Protein AF-A0A971VSP0-F1 (afdb_monomer)

Radius of gyration: 49.65 Å; Cα contacts (8 Å, |Δi|>4): 80; chains: 1; bounding box: 76×72×132 Å

Mean predicted aligned error: 20.17 Å

Foldseek 3Di:
DVVVVVVLLVVLLQVLLVLLLVLLVVVVVLVLVVLLCPPDPVVVVVSVVVSVVVNVVSLQVSCCVRPVNDDDPSSVVSSVNSNVVNCVVCVVVCVVCVVVSSVVSNVVSVVVCCVVCVVVVVVVVVVVVVVVVVVVVVVVVVVVVVVVVVVVVVVVVVVVVVVVVVVVVVVVVVCVVVDDPDPQDPVNVVVVVVVCVVCVVVVNHDPDPDPDDPDPDDPPPDDPPPPPVVVVVVVVPD

Secondary structure (DSSP, 8-state):
-HHHHHHHHHHHHHHHHHHHHHHHHHHHHHHHHHHH--S-HHHHHHHHHHHHHHHHHHHHHHHHHHHTT---HHHHHHHHHHHHHHHHHHHHHHHHHHHHHHHHHHHHHHHHHHHHHHHHHHHHHHHHHHHHHHHHHHHHHHHHHHHHHHHHHHHHHHHHHHHHHHHHHHHHHHHHHS-SPPPPPHHHHHHHHHHHHHHHHTT-----PPPP-----------S-SSSSTTTSGGG--

Solvent-accessible surface area (backbone atoms only — not comparable to full-atom values): 13494 Å² total; per-residue (Å²): 116,70,68,62,55,51,54,51,53,52,52,52,29,54,51,24,20,53,50,15,27,50,51,36,56,51,47,49,55,50,55,53,48,54,68,62,53,76,86,44,76,65,57,53,51,55,50,51,52,53,49,53,52,48,51,51,51,51,55,50,52,49,31,48,74,74,46,80,60,54,89,50,69,61,42,57,51,18,22,52,48,16,25,48,55,38,48,61,65,41,50,62,52,47,64,75,44,36,63,58,52,52,53,51,45,48,52,50,52,53,49,53,51,47,62,64,45,48,60,52,55,52,49,51,54,51,52,49,56,51,49,52,53,51,50,52,52,50,51,54,53,50,54,53,51,51,52,54,48,53,54,51,52,53,52,51,52,55,53,49,50,53,51,52,51,52,53,50,51,52,52,52,51,50,50,62,73,68,45,80,78,77,79,77,49,74,66,59,49,52,52,50,51,50,53,53,50,53,36,50,74,69,70,52,76,75,82,80,69,76,78,77,81,73,84,74,73,87,77,75,85,76,77,94,74,73,81,70,64,66,69,65,62,60,76,77,73,123

pLDDT: mean 72.41, std 14.74, range [32.81, 92.75]

Sequence (238 aa):
MYGIELAHQTRLFFMAVGIGFFAGAVFDIFRILRLAVNFGKIAVAIQDVIYLLFVFALSFAFLLSKNMGEIRMFAVLGELLGFIIYYLTFGSFVYSIGDRIIEFLRRLFIKVFRIISYPFIKLFGLIRKLCEKIGAALRKTAIKTKNKLILRLQRIKALLYNVFGFYFSRRKAAAAAEGPPKPLSLEERRARIAQEMEMFMRGELPQMSPPAKQNSGPRKKGSKKGSKDYEKKRHKKA

Structure (mmCIF, N/CA/C/O backbone):
data_AF-A0A971VSP0-F1
#
_entry.id   AF-A0A971VSP0-F1
#
loop_
_atom_site.group_PDB
_atom_site.id
_atom_site.type_symbol
_atom_site.label_atom_id
_atom_site.label_alt_id
_atom_site.label_comp_id
_atom_site.label_asym_id
_atom_site.label_entity_id
_atom_site.label_seq_id
_atom_site.pdbx_PDB_ins_code
_atom_site.Cartn_x
_atom_site.Cartn_y
_atom_site.Cartn_z
_atom_site.occupancy
_atom_site.B_iso_or_equiv
_atom_site.auth_seq_id
_atom_site.auth_comp_id
_atom_site.auth_asym_id
_atom_site.auth_atom_id
_atom_site.pdbx_PDB_model_num
ATOM 1 N N . MET A 1 1 ? 22.988 -10.563 -48.350 1.00 60.53 1 MET A N 1
ATOM 2 C CA . MET A 1 1 ? 22.080 -11.235 -47.391 1.00 60.53 1 MET A CA 1
ATOM 3 C C . MET A 1 1 ? 22.380 -10.897 -45.926 1.00 60.53 1 MET A C 1
ATOM 5 O O . MET A 1 1 ? 21.435 -10.573 -45.224 1.00 60.53 1 MET A O 1
ATOM 9 N N . TYR A 1 2 ? 23.643 -10.848 -45.473 1.00 68.69 2 TYR A N 1
ATOM 10 C CA . TYR A 1 2 ? 24.005 -10.511 -44.075 1.00 68.69 2 TYR A CA 1
ATOM 11 C C . TYR A 1 2 ? 23.469 -9.168 -43.533 1.00 68.69 2 TYR A C 1
ATOM 13 O O . TYR A 1 2 ? 23.131 -9.072 -42.358 1.00 68.69 2 TYR A O 1
ATOM 21 N N . GLY A 1 3 ? 23.338 -8.135 -44.374 1.00 71.88 3 GLY A N 1
ATOM 22 C CA . GLY A 1 3 ? 22.824 -6.829 -43.931 1.00 71.88 3 GLY A CA 1
ATOM 23 C C . GLY A 1 3 ? 21.348 -6.836 -43.509 1.00 71.88 3 GLY A C 1
ATOM 24 O O . GLY A 1 3 ? 20.966 -6.079 -42.622 1.00 71.88 3 GLY A O 1
ATOM 25 N N . ILE A 1 4 ? 20.525 -7.711 -44.100 1.00 76.44 4 ILE A N 1
ATOM 26 C CA . ILE A 1 4 ? 19.085 -7.798 -43.798 1.00 76.44 4 ILE A CA 1
ATOM 27 C C . ILE A 1 4 ? 18.869 -8.497 -42.446 1.00 76.44 4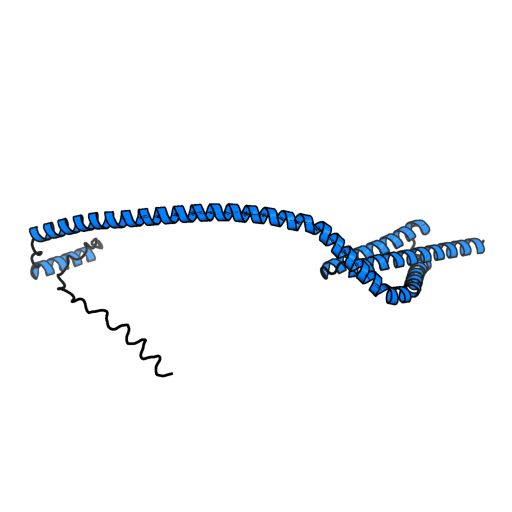 ILE A C 1
ATOM 29 O O . ILE A 1 4 ? 18.067 -8.039 -41.635 1.00 76.44 4 ILE A O 1
ATOM 33 N N . GLU A 1 5 ? 19.642 -9.551 -42.175 1.00 81.00 5 GLU A N 1
ATOM 34 C CA . GLU A 1 5 ? 19.680 -10.260 -40.887 1.00 81.00 5 GLU A CA 1
ATOM 35 C C . GLU A 1 5 ? 20.103 -9.332 -39.737 1.00 81.00 5 GLU A C 1
ATOM 37 O O . GLU A 1 5 ? 19.419 -9.244 -38.715 1.00 81.00 5 GLU A O 1
ATOM 42 N N . LEU A 1 6 ? 21.186 -8.569 -39.927 1.00 81.94 6 LEU A N 1
ATOM 43 C CA . LEU A 1 6 ? 21.697 -7.652 -38.906 1.00 81.94 6 LEU A CA 1
ATOM 44 C C . LEU A 1 6 ? 20.718 -6.499 -38.623 1.00 81.94 6 LEU A C 1
ATOM 46 O O . LEU A 1 6 ? 20.468 -6.152 -37.466 1.00 81.94 6 LEU A O 1
ATOM 50 N N . ALA A 1 7 ? 20.111 -5.926 -39.667 1.00 86.25 7 ALA A N 1
ATOM 51 C CA . ALA A 1 7 ? 19.077 -4.899 -39.525 1.00 86.25 7 ALA A CA 1
ATOM 52 C C . ALA A 1 7 ? 17.833 -5.425 -38.782 1.00 86.25 7 ALA A C 1
ATOM 54 O O . ALA A 1 7 ? 17.209 -4.708 -37.998 1.00 86.25 7 ALA A O 1
ATOM 55 N N . HIS A 1 8 ? 17.479 -6.696 -38.986 1.00 84.88 8 HIS A N 1
ATOM 56 C CA . HIS A 1 8 ? 16.374 -7.321 -38.270 1.00 84.88 8 HIS A CA 1
ATOM 57 C C . HIS A 1 8 ? 16.690 -7.521 -36.779 1.00 84.88 8 HIS A C 1
ATOM 59 O O . HIS A 1 8 ? 15.889 -7.142 -35.923 1.00 84.88 8 HIS A O 1
ATOM 65 N N . GLN A 1 9 ? 17.874 -8.050 -36.454 1.00 83.56 9 GLN A N 1
ATOM 66 C CA . GLN A 1 9 ? 18.308 -8.277 -35.069 1.00 83.56 9 GLN A CA 1
ATOM 67 C C . GLN A 1 9 ? 18.420 -6.968 -34.271 1.00 83.56 9 GLN A C 1
ATOM 69 O O . GLN A 1 9 ? 17.934 -6.881 -33.143 1.00 83.56 9 GLN A O 1
ATOM 74 N N . THR A 1 10 ? 18.985 -5.921 -34.875 1.00 87.06 10 THR A N 1
ATOM 75 C CA . THR A 1 10 ? 19.089 -4.588 -34.256 1.00 87.06 10 THR A CA 1
ATOM 76 C C . THR A 1 10 ? 17.722 -3.955 -34.001 1.00 87.06 10 THR A C 1
ATOM 78 O O . THR A 1 10 ? 17.483 -3.418 -32.920 1.00 87.06 10 THR A O 1
ATOM 81 N N . ARG A 1 11 ? 16.773 -4.073 -34.937 1.00 87.69 11 ARG A N 1
ATOM 82 C CA . ARG A 1 11 ? 15.397 -3.592 -34.730 1.00 87.69 11 ARG A CA 1
ATOM 83 C C . ARG A 1 11 ? 14.706 -4.297 -33.560 1.00 87.69 11 ARG A C 1
ATOM 85 O O . ARG A 1 11 ? 14.019 -3.642 -32.777 1.00 87.69 11 ARG A O 1
ATOM 92 N N . LEU A 1 12 ? 14.887 -5.612 -33.431 1.00 86.50 12 LEU A N 1
ATOM 93 C CA . LEU A 1 12 ? 14.358 -6.377 -32.298 1.00 86.50 12 LEU A CA 1
ATOM 94 C C . LEU A 1 12 ? 14.986 -5.933 -30.974 1.00 86.50 12 LEU A C 1
ATOM 96 O O . LEU A 1 12 ? 14.271 -5.793 -29.984 1.00 86.50 12 LEU A O 1
ATOM 100 N N . PHE A 1 13 ? 16.290 -5.651 -30.970 1.00 87.69 13 PHE A N 1
ATOM 101 C CA . PHE A 1 13 ? 16.991 -5.120 -29.804 1.00 87.69 13 PHE A CA 1
ATOM 102 C C . PHE A 1 13 ? 16.420 -3.768 -29.350 1.00 87.69 13 PHE A C 1
ATOM 104 O O . PHE A 1 13 ? 16.072 -3.618 -28.183 1.00 87.69 13 PHE A O 1
ATOM 111 N N . PHE A 1 14 ? 16.222 -2.808 -30.259 1.00 89.31 14 PHE A N 1
ATOM 112 C CA . PHE A 1 14 ? 15.624 -1.512 -29.902 1.00 89.31 14 PHE A CA 1
ATOM 113 C C . PHE A 1 14 ? 14.185 -1.632 -29.387 1.00 89.31 14 PHE A C 1
ATOM 115 O O . PHE A 1 14 ? 13.800 -0.907 -28.471 1.00 89.31 14 PHE A O 1
ATOM 122 N N . MET A 1 15 ? 13.390 -2.559 -29.931 1.00 89.25 15 MET A N 1
ATOM 123 C CA . MET A 1 15 ? 12.059 -2.840 -29.382 1.00 89.25 15 MET A CA 1
ATOM 124 C C . MET A 1 15 ? 12.138 -3.412 -27.963 1.00 89.25 15 MET A C 1
ATOM 126 O O . MET A 1 15 ? 11.364 -2.991 -27.107 1.00 89.25 15 MET A O 1
ATOM 130 N N . ALA A 1 16 ? 13.090 -4.312 -27.696 1.00 89.12 16 ALA A N 1
ATOM 131 C CA . ALA A 1 16 ? 13.321 -4.848 -26.356 1.00 89.12 16 ALA A CA 1
ATOM 132 C C . ALA A 1 16 ? 13.722 -3.741 -25.364 1.00 89.12 16 ALA A C 1
ATOM 134 O O . ALA A 1 16 ? 13.181 -3.673 -24.263 1.00 89.12 16 ALA A O 1
ATOM 135 N N . VAL A 1 17 ? 14.591 -2.815 -25.787 1.00 90.62 17 VAL A N 1
ATOM 136 C CA . VAL A 1 17 ? 14.956 -1.617 -25.009 1.00 90.62 17 VAL A CA 1
ATOM 137 C C . VAL A 1 17 ? 13.732 -0.749 -24.714 1.00 90.62 17 VAL A C 1
ATOM 139 O O . VAL A 1 17 ? 13.545 -0.323 -23.576 1.00 90.62 17 VAL A O 1
ATOM 142 N N . GLY A 1 18 ? 12.858 -0.521 -25.698 1.00 91.06 18 GLY A N 1
ATOM 143 C CA . GLY A 1 18 ? 11.618 0.237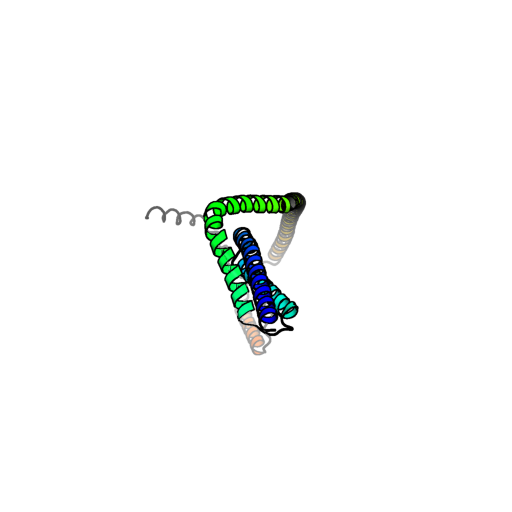 -25.495 1.00 91.06 18 GLY A CA 1
ATOM 144 C C . GLY A 1 18 ? 10.661 -0.423 -24.496 1.00 91.06 18 GLY A C 1
ATOM 145 O O . GLY A 1 18 ? 10.048 0.262 -23.679 1.00 91.06 18 GLY A O 1
ATOM 146 N N . ILE A 1 19 ? 10.570 -1.752 -24.512 1.00 90.94 19 ILE A N 1
ATOM 147 C CA . ILE A 1 19 ? 9.753 -2.516 -23.561 1.00 90.94 19 ILE A CA 1
ATOM 148 C C . ILE A 1 19 ? 10.348 -2.460 -22.154 1.00 90.94 19 ILE A C 1
ATOM 150 O O . ILE A 1 19 ? 9.613 -2.202 -21.204 1.00 90.94 19 ILE A O 1
ATOM 154 N N . GLY A 1 20 ? 11.668 -2.602 -22.018 1.00 89.50 20 GLY A N 1
ATOM 155 C CA . GLY A 1 20 ? 12.363 -2.423 -20.741 1.00 89.50 20 GLY A CA 1
ATOM 156 C C . GLY A 1 20 ? 12.200 -1.016 -20.164 1.00 89.50 20 GLY A C 1
ATOM 157 O O . GLY A 1 20 ? 11.973 -0.845 -18.967 1.00 89.50 20 GLY A O 1
ATOM 158 N N . PHE A 1 21 ? 12.225 0.003 -21.026 1.00 89.38 21 PHE A N 1
ATOM 159 C CA . PHE A 1 21 ? 11.938 1.382 -20.638 1.00 89.38 21 PHE A CA 1
ATOM 160 C C . PHE A 1 21 ? 10.490 1.547 -20.148 1.00 89.38 21 PHE A C 1
ATOM 162 O O . PHE A 1 21 ? 10.251 2.170 -19.113 1.00 89.38 21 PHE A O 1
ATOM 169 N N . PHE A 1 22 ? 9.518 0.951 -20.846 1.00 89.75 22 PHE A N 1
ATOM 170 C CA . PHE A 1 22 ? 8.115 0.957 -20.424 1.00 89.75 22 PHE A CA 1
ATOM 171 C C . PHE A 1 22 ? 7.903 0.217 -19.095 1.00 89.75 22 PHE A C 1
ATOM 173 O O . PHE A 1 22 ? 7.185 0.711 -18.226 1.00 89.75 22 PHE A O 1
ATOM 180 N N . ALA A 1 23 ? 8.571 -0.922 -18.892 1.00 89.44 23 ALA A N 1
ATOM 181 C CA . ALA A 1 23 ? 8.572 -1.635 -17.617 1.00 89.44 23 ALA A CA 1
ATOM 182 C C . ALA A 1 23 ? 9.116 -0.753 -16.477 1.00 89.44 23 ALA A C 1
ATOM 184 O O . ALA A 1 23 ? 8.523 -0.707 -15.399 1.00 89.44 23 ALA A O 1
ATOM 185 N N . GLY A 1 24 ? 10.181 0.016 -16.739 1.00 87.50 24 GLY A N 1
ATOM 186 C CA . GLY A 1 24 ? 10.713 1.027 -15.819 1.00 87.50 24 GLY A CA 1
ATOM 187 C C . GLY A 1 24 ? 9.708 2.136 -15.481 1.00 87.50 24 GLY A C 1
ATOM 188 O O . GLY A 1 24 ? 9.532 2.474 -14.312 1.00 87.50 24 GLY A O 1
ATOM 189 N N . ALA A 1 25 ? 8.969 2.645 -16.469 1.00 84.56 25 ALA A N 1
ATOM 190 C CA . ALA A 1 25 ? 7.912 3.634 -16.233 1.00 84.56 25 ALA A CA 1
ATOM 191 C C . ALA A 1 25 ? 6.788 3.088 -15.340 1.00 84.56 25 ALA A C 1
ATOM 193 O O . ALA A 1 25 ? 6.315 3.759 -14.419 1.00 84.56 25 ALA A O 1
ATOM 194 N N . VAL A 1 26 ? 6.384 1.839 -15.571 1.00 85.81 26 VAL A N 1
ATOM 195 C CA . VAL A 1 26 ? 5.391 1.158 -14.735 1.00 85.81 26 VAL A CA 1
ATOM 196 C C . VAL A 1 26 ? 5.932 0.922 -13.320 1.00 85.81 26 VAL A C 1
ATOM 198 O O . VAL A 1 26 ? 5.193 1.103 -12.349 1.00 85.81 26 VAL A O 1
ATOM 201 N N . PHE A 1 27 ? 7.221 0.603 -13.170 1.00 84.38 27 PHE A N 1
ATOM 202 C CA . PHE A 1 27 ? 7.870 0.471 -11.864 1.00 84.38 27 PHE A CA 1
ATOM 203 C C . PHE A 1 27 ? 7.738 1.737 -11.011 1.00 84.38 27 PHE A C 1
ATOM 205 O O . PHE A 1 27 ? 7.441 1.628 -9.821 1.00 84.38 27 PHE A O 1
ATOM 212 N N . ASP A 1 28 ? 7.871 2.931 -11.593 1.00 80.31 28 ASP A N 1
ATOM 213 C CA . ASP A 1 28 ? 7.670 4.181 -10.850 1.00 80.31 28 ASP A CA 1
ATOM 214 C C . ASP A 1 28 ? 6.219 4.361 -10.380 1.00 80.31 28 ASP A C 1
ATOM 216 O O . ASP A 1 28 ? 5.996 4.798 -9.249 1.00 80.31 28 ASP A O 1
ATOM 220 N N . ILE A 1 29 ? 5.218 3.951 -11.169 1.00 78.00 29 ILE A N 1
ATOM 221 C CA . ILE A 1 29 ? 3.808 3.947 -10.731 1.00 78.00 29 ILE A CA 1
ATOM 222 C C . ILE A 1 29 ? 3.640 3.029 -9.517 1.00 78.00 29 ILE A C 1
ATOM 224 O O . ILE A 1 29 ? 3.019 3.408 -8.521 1.00 78.00 29 ILE A O 1
ATOM 228 N N . PHE A 1 30 ? 4.235 1.838 -9.554 1.00 76.75 30 PHE A N 1
ATOM 229 C CA . PHE A 1 30 ? 4.235 0.938 -8.407 1.00 76.75 30 PHE A CA 1
ATOM 230 C C . PHE A 1 30 ? 4.998 1.542 -7.218 1.00 76.75 30 PHE A C 1
ATOM 232 O O . PHE A 1 30 ? 4.505 1.505 -6.093 1.00 76.75 30 PHE A O 1
ATOM 239 N N . ARG A 1 31 ? 6.151 2.179 -7.417 1.00 74.44 31 ARG A N 1
ATOM 240 C CA . ARG A 1 31 ? 6.890 2.873 -6.349 1.00 74.44 31 ARG A CA 1
ATOM 241 C C . ARG A 1 31 ? 6.031 3.938 -5.657 1.00 74.44 31 ARG A C 1
ATOM 243 O O . ARG A 1 31 ? 6.008 4.020 -4.430 1.00 74.44 31 ARG A O 1
ATOM 250 N N . ILE A 1 32 ? 5.283 4.699 -6.446 1.00 67.00 32 ILE A N 1
ATOM 251 C CA . ILE A 1 32 ? 4.315 5.713 -6.019 1.00 67.00 32 ILE A CA 1
ATOM 252 C C . ILE A 1 32 ? 3.166 5.069 -5.217 1.00 67.00 32 ILE A C 1
ATOM 254 O O . ILE A 1 32 ? 2.836 5.534 -4.123 1.00 67.00 32 ILE A O 1
ATOM 258 N N . LEU A 1 33 ? 2.607 3.953 -5.697 1.00 69.44 33 LEU A N 1
ATOM 259 C CA . LEU A 1 33 ? 1.582 3.183 -4.980 1.00 69.44 33 LEU A CA 1
ATOM 260 C C . LEU A 1 33 ? 2.096 2.612 -3.651 1.00 69.44 33 LEU A C 1
ATOM 262 O O . LEU A 1 33 ? 1.392 2.703 -2.646 1.00 69.44 33 LEU A O 1
ATOM 266 N N . ARG A 1 34 ? 3.337 2.107 -3.610 1.00 70.81 34 ARG A N 1
ATOM 267 C CA . ARG A 1 34 ? 3.963 1.551 -2.396 1.00 70.81 34 ARG A CA 1
ATOM 268 C C . ARG A 1 34 ? 4.009 2.585 -1.279 1.00 70.81 34 ARG A C 1
ATOM 270 O O . ARG A 1 34 ? 3.799 2.246 -0.120 1.00 70.81 34 ARG A O 1
ATOM 277 N N . LEU A 1 35 ? 4.270 3.841 -1.628 1.00 64.00 35 LEU A N 1
ATOM 278 C CA . LEU A 1 35 ? 4.352 4.913 -0.647 1.00 64.00 35 LEU A CA 1
ATOM 279 C C . LEU A 1 35 ? 2.983 5.466 -0.227 1.00 64.00 35 LEU A C 1
ATOM 281 O O . LEU A 1 35 ? 2.813 5.930 0.900 1.00 64.00 35 LEU A O 1
ATOM 285 N N . ALA A 1 36 ? 1.991 5.409 -1.116 1.00 64.81 36 ALA A N 1
ATOM 286 C CA . ALA A 1 36 ? 0.614 5.744 -0.774 1.00 64.81 36 ALA A CA 1
ATOM 287 C C . ALA A 1 36 ? -0.037 4.709 0.155 1.00 64.81 36 ALA A C 1
ATOM 289 O O . ALA A 1 36 ? -0.792 5.068 1.062 1.00 64.81 36 ALA A O 1
ATOM 290 N N . VAL A 1 37 ? 0.244 3.424 -0.065 1.00 61.44 37 VAL A N 1
ATOM 291 C CA . VAL A 1 37 ? -0.376 2.305 0.651 1.00 61.44 37 VAL A CA 1
ATOM 292 C C . VAL A 1 37 ? 0.485 1.921 1.859 1.00 61.44 37 VAL A C 1
ATOM 294 O O . VAL A 1 37 ? 1.044 0.836 1.950 1.00 61.44 37 VAL A O 1
ATOM 297 N N . ASN A 1 38 ? 0.561 2.806 2.853 1.00 58.53 38 ASN A N 1
ATOM 298 C CA . ASN A 1 38 ? 1.293 2.555 4.104 1.00 58.53 38 ASN A CA 1
ATOM 299 C C . ASN A 1 38 ? 0.560 1.599 5.083 1.00 58.53 38 ASN A C 1
ATOM 301 O O . ASN A 1 38 ? 0.800 1.637 6.288 1.00 58.53 38 ASN A O 1
ATOM 305 N N . PHE A 1 39 ? -0.347 0.740 4.601 1.00 57.28 39 PHE A N 1
ATOM 306 C CA . PHE A 1 39 ? -1.240 -0.070 5.448 1.00 57.28 39 PHE A CA 1
ATOM 307 C C . PHE A 1 39 ? -0.689 -1.447 5.873 1.00 57.28 39 PHE A C 1
ATOM 309 O O . PHE A 1 39 ? -1.413 -2.240 6.467 1.00 57.28 39 PHE A O 1
ATOM 316 N N . GLY A 1 40 ? 0.603 -1.723 5.671 1.00 67.06 40 GLY A N 1
ATOM 317 C CA . GLY A 1 40 ? 1.290 -2.854 6.307 1.00 67.06 40 GLY A CA 1
ATOM 318 C C . GLY A 1 40 ? 2.113 -3.718 5.355 1.00 67.06 40 GLY A C 1
ATOM 319 O O . GLY A 1 40 ? 1.999 -3.631 4.134 1.00 67.06 40 GLY A O 1
ATOM 320 N N . LYS A 1 41 ? 2.946 -4.590 5.937 1.00 74.62 41 LYS A N 1
ATOM 321 C CA . LYS A 1 41 ? 3.917 -5.444 5.222 1.00 74.62 41 LYS A CA 1
ATOM 322 C C . LYS A 1 41 ? 3.276 -6.329 4.137 1.00 74.62 41 LYS A C 1
ATOM 324 O O . LYS A 1 41 ? 3.908 -6.612 3.128 1.00 74.62 41 LYS A O 1
ATOM 329 N N . ILE A 1 42 ? 2.012 -6.719 4.323 1.00 79.06 42 ILE A N 1
ATOM 330 C CA . ILE A 1 42 ? 1.259 -7.577 3.394 1.00 79.06 42 ILE A CA 1
ATOM 331 C C . ILE A 1 42 ? 0.937 -6.843 2.085 1.00 79.06 42 ILE A C 1
ATOM 333 O O . ILE A 1 42 ? 1.064 -7.425 1.013 1.00 79.06 42 ILE A O 1
ATOM 337 N N . ALA A 1 43 ? 0.568 -5.561 2.151 1.00 79.38 43 ALA A N 1
ATOM 338 C CA . ALA A 1 43 ? 0.255 -4.781 0.953 1.00 79.38 43 ALA A CA 1
ATOM 339 C C . ALA A 1 43 ? 1.490 -4.617 0.054 1.00 79.38 43 ALA A C 1
ATOM 341 O O . ALA A 1 43 ? 1.394 -4.750 -1.163 1.00 79.38 43 ALA A O 1
ATOM 342 N N . VAL A 1 44 ? 2.662 -4.415 0.667 1.00 81.44 44 VAL A N 1
ATOM 343 C CA . VAL A 1 44 ? 3.944 -4.350 -0.047 1.00 81.44 44 VAL A CA 1
ATOM 344 C C . VAL A 1 44 ? 4.249 -5.675 -0.746 1.00 81.44 44 VAL A C 1
ATOM 346 O O . VAL A 1 44 ? 4.652 -5.656 -1.904 1.00 81.44 44 VAL A O 1
ATOM 349 N N . ALA A 1 45 ? 4.010 -6.808 -0.078 1.00 82.94 45 ALA A N 1
ATOM 350 C CA . ALA A 1 45 ? 4.227 -8.133 -0.656 1.00 82.94 45 ALA A CA 1
ATOM 351 C C . ALA A 1 45 ? 3.294 -8.416 -1.845 1.00 82.94 45 ALA A C 1
ATOM 353 O O . ALA A 1 45 ? 3.756 -8.862 -2.890 1.00 82.94 45 ALA A O 1
ATOM 354 N N . ILE A 1 46 ? 1.997 -8.103 -1.726 1.00 85.69 46 ILE A N 1
ATOM 355 C CA . ILE A 1 46 ? 1.032 -8.256 -2.831 1.00 85.69 46 ILE A CA 1
ATOM 356 C C . ILE A 1 46 ? 1.466 -7.421 -4.035 1.00 85.69 46 ILE A C 1
ATOM 358 O O . ILE A 1 46 ? 1.432 -7.887 -5.171 1.00 85.69 46 ILE A O 1
ATOM 362 N N . GLN A 1 47 ? 1.894 -6.188 -3.787 1.00 84.56 47 GLN A N 1
ATOM 363 C CA . GLN A 1 47 ? 2.331 -5.302 -4.848 1.00 84.56 47 GLN A CA 1
ATOM 364 C C . GLN A 1 47 ? 3.593 -5.815 -5.559 1.00 84.56 47 GLN A C 1
ATOM 366 O O . GLN A 1 47 ? 3.687 -5.699 -6.778 1.00 84.56 47 GLN A O 1
ATOM 371 N N . ASP A 1 48 ? 4.539 -6.388 -4.813 1.00 86.88 48 ASP A N 1
ATOM 372 C CA . ASP A 1 48 ? 5.752 -6.992 -5.371 1.00 86.88 48 ASP A CA 1
ATOM 373 C C . ASP A 1 48 ? 5.407 -8.167 -6.295 1.00 86.88 48 ASP A C 1
ATOM 375 O O . ASP A 1 48 ? 5.886 -8.233 -7.422 1.00 86.88 48 ASP A O 1
ATOM 379 N N . VAL A 1 49 ? 4.472 -9.026 -5.871 1.00 89.50 49 VAL A N 1
ATOM 380 C CA . VAL A 1 49 ? 3.966 -10.138 -6.691 1.00 89.50 49 VAL A CA 1
ATOM 381 C C . VAL A 1 49 ? 3.283 -9.632 -7.962 1.00 89.50 49 VAL A C 1
ATOM 383 O O . VAL A 1 49 ? 3.551 -10.150 -9.042 1.00 89.50 49 VAL A O 1
ATOM 386 N N . ILE A 1 50 ? 2.431 -8.606 -7.869 1.00 89.25 50 ILE A N 1
ATOM 387 C CA . ILE A 1 50 ? 1.758 -8.028 -9.043 1.00 89.25 50 ILE A CA 1
ATOM 388 C C . ILE A 1 50 ? 2.779 -7.442 -10.022 1.00 89.25 50 ILE A C 1
ATOM 390 O O . ILE A 1 50 ? 2.657 -7.656 -11.226 1.00 89.25 50 ILE A O 1
ATOM 394 N N . TYR A 1 51 ? 3.783 -6.720 -9.521 1.00 87.69 51 TYR A N 1
ATOM 395 C CA . TYR A 1 51 ? 4.823 -6.142 -10.366 1.00 87.69 51 TYR A CA 1
ATOM 396 C C . TYR A 1 51 ? 5.668 -7.227 -11.044 1.00 87.69 51 TYR A C 1
ATOM 398 O O . TYR A 1 51 ? 5.884 -7.160 -12.252 1.00 87.69 51 TYR A O 1
ATOM 406 N N . LEU A 1 52 ? 6.082 -8.259 -10.304 1.00 90.31 52 LEU A N 1
ATOM 407 C CA . LEU A 1 52 ? 6.811 -9.398 -10.866 1.00 90.31 52 LEU A CA 1
ATOM 408 C C . LEU A 1 52 ? 5.997 -10.107 -11.951 1.00 90.31 52 LEU A C 1
ATOM 410 O O . LEU A 1 52 ? 6.530 -10.390 -13.020 1.00 90.31 52 LEU A O 1
ATOM 414 N N . LEU A 1 53 ? 4.702 -10.341 -11.714 1.00 92.50 53 LEU A N 1
ATOM 415 C CA . LEU A 1 53 ? 3.806 -10.924 -12.714 1.00 92.50 53 LEU A CA 1
ATOM 416 C C . LEU A 1 53 ? 3.650 -10.026 -13.941 1.00 92.50 53 LEU A C 1
ATOM 418 O O . LEU A 1 53 ? 3.606 -10.534 -15.056 1.00 92.50 53 LEU A O 1
ATOM 422 N N . PHE A 1 54 ? 3.579 -8.709 -13.752 1.00 90.31 54 PHE A N 1
ATOM 423 C CA . PHE A 1 54 ? 3.472 -7.757 -14.851 1.00 90.31 54 PHE A CA 1
ATOM 424 C C . PHE A 1 54 ? 4.725 -7.759 -15.729 1.00 90.31 54 PHE A C 1
ATOM 426 O O . PHE A 1 54 ? 4.605 -7.903 -16.943 1.00 90.31 54 PHE A O 1
ATOM 433 N N . VAL A 1 55 ? 5.913 -7.640 -15.124 1.00 89.12 55 VAL A N 1
ATOM 434 C CA . VAL A 1 55 ? 7.186 -7.693 -15.858 1.00 89.12 55 VAL A CA 1
ATOM 435 C C . VAL A 1 55 ? 7.309 -9.035 -16.565 1.00 89.12 55 VAL A C 1
ATOM 437 O O . VAL A 1 55 ? 7.519 -9.061 -17.769 1.00 89.12 55 VAL A O 1
ATOM 440 N N . PHE A 1 56 ? 7.053 -10.141 -15.864 1.00 90.06 56 PHE A N 1
ATOM 441 C CA . PHE A 1 56 ? 7.094 -11.472 -16.460 1.00 90.06 56 PHE A CA 1
ATOM 442 C C . PHE A 1 56 ? 6.134 -11.616 -17.647 1.00 90.06 56 PHE A C 1
ATOM 444 O O . PHE A 1 56 ? 6.532 -12.108 -18.698 1.00 90.06 56 PHE A O 1
ATOM 451 N N . ALA A 1 57 ? 4.886 -11.157 -17.517 1.00 90.12 57 ALA A N 1
ATOM 452 C CA . ALA A 1 57 ? 3.909 -11.192 -18.601 1.00 90.12 57 ALA A CA 1
ATOM 453 C C . ALA A 1 57 ? 4.337 -10.323 -19.791 1.00 90.12 57 ALA A C 1
ATOM 455 O O . ALA A 1 57 ? 4.141 -10.722 -20.938 1.00 90.12 57 ALA A O 1
ATOM 456 N N . LEU A 1 58 ? 4.939 -9.159 -19.532 1.00 88.94 58 LEU A N 1
ATOM 457 C CA . LEU A 1 58 ? 5.430 -8.249 -20.561 1.00 88.94 58 LEU A CA 1
ATOM 458 C C . LEU A 1 58 ? 6.610 -8.859 -21.332 1.00 88.94 58 LEU A C 1
ATOM 460 O O . LEU A 1 58 ? 6.564 -8.911 -22.564 1.00 88.94 58 LEU A O 1
ATOM 464 N N . SER A 1 59 ? 7.617 -9.385 -20.628 1.00 86.75 59 SER A N 1
ATOM 465 C CA . SER A 1 59 ? 8.750 -10.079 -21.248 1.00 86.75 59 SER A CA 1
ATOM 466 C C . SER A 1 59 ? 8.263 -11.316 -22.013 1.00 86.75 59 SER A C 1
ATOM 468 O O . SER A 1 59 ? 8.633 -11.528 -23.166 1.00 86.75 59 SER A O 1
ATOM 470 N N . PHE A 1 60 ? 7.357 -12.105 -21.427 1.00 87.12 60 PHE A N 1
ATOM 471 C CA . PHE A 1 60 ? 6.801 -13.305 -22.056 1.00 87.12 60 PHE A CA 1
ATOM 472 C C . PHE A 1 60 ? 5.999 -12.991 -23.328 1.00 87.12 60 PHE A C 1
ATOM 474 O O . PHE A 1 60 ? 6.191 -13.642 -24.357 1.00 87.12 60 PHE A O 1
ATOM 481 N N . ALA A 1 61 ? 5.154 -11.956 -23.303 1.00 86.00 61 ALA A N 1
ATOM 482 C CA . ALA A 1 61 ? 4.403 -11.503 -24.473 1.00 86.00 61 ALA A CA 1
ATOM 483 C C . ALA A 1 61 ? 5.333 -11.027 -25.600 1.00 86.00 61 ALA A C 1
ATOM 485 O O . ALA A 1 61 ? 5.089 -11.311 -26.776 1.00 86.00 61 ALA A O 1
ATOM 486 N N . PHE A 1 62 ? 6.427 -10.345 -25.254 1.00 83.94 62 PHE A N 1
ATOM 487 C CA . PHE A 1 62 ? 7.435 -9.931 -26.224 1.00 83.94 62 PHE A CA 1
ATOM 488 C C . PHE A 1 62 ? 8.153 -11.125 -26.867 1.00 83.94 62 PHE A C 1
ATOM 490 O O . PHE A 1 62 ? 8.284 -11.180 -28.094 1.00 83.94 62 PHE A O 1
ATOM 497 N N . LEU A 1 63 ? 8.562 -12.107 -26.058 1.00 84.00 63 LEU A N 1
ATOM 498 C CA . LEU A 1 63 ? 9.214 -13.333 -26.527 1.00 84.00 63 LEU A CA 1
ATOM 499 C C . LEU A 1 63 ? 8.305 -14.141 -27.467 1.00 84.00 63 LEU A C 1
ATOM 501 O O . LEU A 1 63 ? 8.756 -14.581 -28.529 1.00 84.00 63 LEU A O 1
ATOM 505 N N . LEU A 1 64 ? 7.023 -14.282 -27.120 1.00 82.88 64 LEU A N 1
ATOM 506 C CA . LEU A 1 64 ? 6.019 -14.941 -27.961 1.00 82.88 64 LEU A CA 1
ATOM 507 C C . LEU A 1 64 ? 5.800 -14.203 -29.286 1.00 82.88 64 LEU A C 1
ATOM 509 O O . LEU A 1 64 ? 5.782 -14.827 -30.342 1.00 82.88 64 LEU A O 1
ATOM 513 N N . SER A 1 65 ? 5.659 -12.875 -29.246 1.00 79.38 65 SER A N 1
ATOM 514 C CA . SER A 1 65 ? 5.335 -12.081 -30.436 1.00 79.38 65 SER A CA 1
ATOM 515 C C . SER A 1 65 ? 6.478 -12.010 -31.453 1.00 79.38 65 SER A C 1
ATOM 517 O O . SER A 1 65 ? 6.217 -11.881 -32.651 1.00 79.38 65 SER A O 1
ATOM 519 N N . LYS A 1 66 ? 7.739 -12.041 -31.002 1.00 76.19 66 LYS A N 1
ATOM 520 C CA . LYS A 1 66 ? 8.901 -11.771 -31.868 1.00 76.19 66 LYS A CA 1
ATOM 521 C C . LYS A 1 66 ? 9.800 -12.965 -32.150 1.00 76.19 66 LYS A C 1
ATOM 523 O O . LYS A 1 66 ? 10.434 -12.968 -33.200 1.00 76.19 66 LYS A O 1
ATOM 528 N N . ASN A 1 67 ? 9.863 -13.951 -31.258 1.00 70.50 67 ASN A N 1
ATOM 529 C CA . ASN A 1 67 ? 10.818 -15.056 -31.370 1.00 70.50 67 ASN A CA 1
ATOM 530 C C . ASN A 1 67 ? 10.153 -16.441 -31.322 1.00 70.50 67 ASN A C 1
ATOM 532 O O . ASN A 1 67 ? 10.853 -17.420 -31.096 1.00 70.50 67 ASN A O 1
ATOM 536 N N . MET A 1 68 ? 8.825 -16.546 -31.491 1.00 72.38 68 MET A N 1
ATOM 537 C CA . MET A 1 68 ? 8.091 -17.822 -31.376 1.00 72.38 68 MET A CA 1
ATOM 538 C C . MET A 1 68 ? 8.378 -18.572 -30.054 1.00 72.38 68 MET A C 1
ATOM 540 O O . MET A 1 68 ? 8.270 -19.791 -29.991 1.00 72.38 68 MET A O 1
ATOM 544 N N . GLY A 1 69 ? 8.756 -17.846 -28.992 1.00 62.25 69 GLY A N 1
ATOM 545 C CA . GLY A 1 69 ? 9.120 -18.422 -27.693 1.00 62.25 69 GLY A CA 1
ATOM 546 C C . GLY A 1 69 ? 10.609 -18.735 -27.481 1.00 62.25 69 GLY A C 1
ATOM 547 O O . GLY A 1 69 ? 10.965 -19.165 -26.387 1.00 62.25 69 GLY A O 1
ATOM 548 N N . GLU A 1 70 ? 11.502 -18.486 -28.446 1.00 71.94 70 GLU A N 1
ATOM 549 C CA . GLU A 1 70 ? 12.946 -18.642 -28.225 1.00 71.94 70 GLU A CA 1
ATOM 550 C C . GLU A 1 70 ? 13.522 -17.510 -27.358 1.00 71.94 70 GLU A C 1
ATOM 552 O O . GLU A 1 70 ? 13.409 -16.317 -27.672 1.00 71.94 70 GLU A O 1
ATOM 557 N N . ILE A 1 71 ? 14.194 -17.891 -26.269 1.00 71.69 71 ILE A N 1
ATOM 558 C CA . ILE A 1 71 ? 14.866 -16.957 -25.362 1.00 71.69 71 ILE A CA 1
ATOM 559 C C . ILE A 1 71 ? 16.180 -16.512 -26.008 1.00 71.69 71 ILE A C 1
ATOM 561 O O . ILE A 1 71 ? 17.186 -17.218 -25.973 1.00 71.69 71 ILE A O 1
ATOM 565 N N . ARG A 1 72 ? 16.184 -15.314 -26.596 1.00 80.38 72 ARG A N 1
ATOM 566 C CA . ARG A 1 72 ? 17.393 -14.709 -27.167 1.00 80.38 72 ARG A CA 1
ATOM 567 C C . ARG A 1 72 ? 18.053 -13.775 -26.157 1.00 80.38 72 ARG A C 1
ATOM 569 O O . ARG A 1 72 ? 17.430 -12.824 -25.691 1.00 80.38 72 ARG A O 1
ATOM 576 N N . MET A 1 73 ? 19.337 -14.003 -25.874 1.00 80.19 73 MET A N 1
ATOM 577 C CA . MET A 1 73 ? 20.117 -13.217 -24.901 1.00 80.19 73 MET A CA 1
ATOM 578 C C . MET A 1 73 ? 20.075 -11.706 -25.179 1.00 80.19 73 MET A C 1
ATOM 580 O O . MET A 1 73 ? 19.950 -10.917 -24.248 1.00 80.19 73 MET A O 1
ATOM 584 N N . PHE A 1 74 ? 20.095 -11.281 -26.447 1.00 83.50 74 PHE A N 1
ATOM 585 C CA . PHE A 1 74 ? 20.025 -9.856 -26.794 1.00 83.50 74 PHE A CA 1
ATOM 586 C C . PHE A 1 74 ? 18.681 -9.200 -26.440 1.00 83.50 74 PHE A C 1
ATOM 588 O O . PHE A 1 74 ? 18.649 -8.001 -26.188 1.00 83.50 74 PHE A O 1
ATOM 595 N N . ALA A 1 75 ? 17.577 -9.956 -26.398 1.00 82.44 75 ALA A N 1
ATOM 596 C CA . ALA A 1 75 ? 16.272 -9.430 -26.001 1.00 82.44 75 ALA A CA 1
ATOM 597 C C . ALA A 1 75 ? 16.242 -9.127 -24.498 1.00 82.44 75 ALA A C 1
ATOM 599 O O . ALA A 1 75 ? 15.850 -8.036 -24.098 1.00 82.44 75 ALA A O 1
ATOM 600 N N . VAL A 1 76 ? 16.748 -10.057 -23.683 1.00 85.19 76 VAL A N 1
ATOM 601 C CA . VAL A 1 76 ? 16.854 -9.886 -22.225 1.00 85.19 76 VAL A CA 1
ATOM 602 C C . VAL A 1 76 ? 17.825 -8.755 -21.877 1.00 85.19 76 VAL A C 1
ATOM 604 O O . VAL A 1 76 ? 17.526 -7.912 -21.035 1.00 85.19 76 VAL A O 1
ATOM 607 N N . LEU A 1 77 ? 18.970 -8.684 -22.567 1.00 88.69 77 LEU A N 1
ATOM 608 C CA . LEU A 1 77 ? 19.926 -7.586 -22.402 1.00 88.69 77 LEU A CA 1
ATOM 609 C C . LEU A 1 77 ? 19.333 -6.238 -22.824 1.00 88.69 77 LEU A C 1
ATOM 611 O O . LEU A 1 77 ? 19.579 -5.240 -22.155 1.00 88.69 77 LEU A O 1
ATOM 615 N N . GLY A 1 78 ? 18.544 -6.204 -23.900 1.00 89.00 78 GLY A N 1
ATOM 616 C CA . GLY A 1 78 ? 17.840 -5.000 -24.336 1.00 89.00 78 GLY A CA 1
ATOM 617 C C . GLY A 1 78 ? 16.830 -4.520 -23.296 1.00 89.00 78 GLY A C 1
ATOM 618 O O . GLY A 1 78 ? 16.834 -3.345 -22.944 1.00 89.00 78 GLY A O 1
ATOM 619 N N . GLU A 1 79 ? 16.021 -5.423 -22.744 1.00 90.44 79 GLU A N 1
ATOM 620 C CA . GLU A 1 79 ? 15.056 -5.105 -21.686 1.00 90.44 79 GLU A CA 1
ATOM 621 C C . GLU A 1 79 ? 15.747 -4.568 -20.421 1.00 90.44 79 GLU A C 1
ATOM 623 O O . GLU A 1 79 ? 15.370 -3.516 -19.899 1.00 90.44 79 GLU A O 1
ATOM 628 N N . LEU A 1 80 ? 16.825 -5.225 -19.980 1.00 90.31 80 LEU A N 1
ATOM 629 C CA . LEU A 1 80 ? 17.624 -4.766 -18.844 1.00 90.31 80 LEU A CA 1
ATOM 630 C C . LEU A 1 80 ? 18.248 -3.389 -19.109 1.00 90.31 80 LEU A C 1
ATOM 632 O O . LEU A 1 80 ? 18.200 -2.509 -18.250 1.00 90.31 80 LEU A O 1
ATOM 636 N N . LEU A 1 81 ? 18.804 -3.178 -20.303 1.00 92.75 81 LEU A N 1
ATOM 637 C CA . LEU A 1 81 ? 19.408 -1.906 -20.687 1.00 92.75 81 LEU A CA 1
ATOM 638 C C . LEU A 1 81 ? 18.365 -0.782 -20.731 1.00 92.75 81 LEU A C 1
ATOM 640 O O . LEU A 1 81 ? 18.619 0.305 -20.218 1.00 92.75 81 LEU A O 1
ATOM 644 N N . GLY A 1 82 ? 17.180 -1.044 -21.285 1.00 89.81 82 GLY A N 1
ATOM 645 C CA . GLY A 1 82 ? 16.063 -0.099 -21.299 1.00 89.81 82 GLY A CA 1
ATOM 646 C C . GLY A 1 82 ? 15.612 0.299 -19.896 1.00 89.81 82 GLY A C 1
ATOM 647 O O . GLY A 1 82 ? 15.409 1.485 -19.627 1.00 89.81 82 GLY A O 1
ATOM 648 N N . PHE A 1 83 ? 15.542 -0.670 -18.980 1.00 88.44 83 PHE A N 1
ATOM 649 C CA . PHE A 1 83 ? 15.247 -0.412 -17.573 1.00 88.44 83 PHE A CA 1
ATOM 650 C C . PHE A 1 83 ? 16.338 0.436 -16.900 1.00 88.44 83 PHE A C 1
ATOM 652 O O . PHE A 1 83 ? 16.024 1.388 -16.187 1.00 88.44 83 PHE A O 1
ATOM 659 N N . ILE A 1 84 ? 17.620 0.148 -17.151 1.00 88.19 84 ILE A N 1
ATOM 660 C CA . ILE A 1 84 ? 18.746 0.929 -16.611 1.00 88.19 84 ILE A CA 1
ATOM 661 C C . ILE A 1 84 ? 18.724 2.365 -17.145 1.00 88.19 84 ILE A C 1
ATOM 663 O O . ILE A 1 84 ? 18.882 3.302 -16.366 1.00 88.19 84 ILE A O 1
ATOM 667 N N . ILE A 1 85 ? 18.491 2.565 -18.446 1.00 89.25 85 ILE A N 1
ATOM 668 C CA . ILE A 1 85 ? 18.386 3.903 -19.052 1.00 89.25 85 ILE A CA 1
ATOM 669 C C . ILE A 1 85 ? 17.251 4.697 -18.399 1.00 89.25 85 ILE A C 1
ATOM 671 O O . ILE A 1 85 ? 17.443 5.865 -18.042 1.00 89.25 85 ILE A O 1
ATOM 675 N N . TYR A 1 86 ? 16.093 4.058 -18.201 1.00 86.88 86 TYR A N 1
ATOM 676 C CA . TYR A 1 86 ? 14.980 4.655 -17.470 1.00 86.88 86 TYR A CA 1
ATOM 677 C C . TYR A 1 86 ? 15.402 5.039 -16.047 1.00 86.88 86 TYR A C 1
ATOM 679 O O . TYR A 1 86 ? 15.252 6.193 -15.646 1.00 86.88 86 TYR A O 1
ATOM 687 N N . TYR A 1 87 ? 15.995 4.100 -15.306 1.00 81.69 87 TYR A N 1
ATOM 688 C CA . TYR A 1 87 ? 16.418 4.306 -13.924 1.00 81.69 87 TYR A CA 1
ATOM 689 C C . TYR A 1 87 ? 17.459 5.421 -13.782 1.00 81.69 87 TYR A C 1
ATOM 691 O O . TYR A 1 87 ? 17.400 6.190 -12.829 1.00 81.69 87 TYR A O 1
ATOM 699 N N . LEU A 1 88 ? 18.390 5.558 -14.726 1.00 81.31 88 LEU A N 1
ATOM 700 C CA . LEU A 1 88 ? 19.395 6.623 -14.713 1.00 81.31 88 LEU A CA 1
ATOM 701 C C . LEU A 1 88 ? 18.789 7.990 -15.051 1.00 81.31 88 LEU A C 1
ATOM 703 O O . LEU A 1 88 ? 19.109 8.980 -14.397 1.00 81.31 88 LEU A O 1
ATOM 707 N N . THR A 1 89 ? 17.878 8.041 -16.025 1.00 81.69 89 THR A N 1
ATOM 708 C CA . THR A 1 89 ? 17.222 9.287 -16.455 1.00 81.69 89 THR A CA 1
ATOM 709 C C . THR A 1 89 ? 16.282 9.813 -15.372 1.00 81.69 89 THR A C 1
ATOM 711 O O . THR A 1 89 ? 16.313 10.993 -15.019 1.00 81.69 89 THR A O 1
ATOM 714 N N . PHE A 1 90 ? 15.474 8.928 -14.793 1.00 71.06 90 PHE A N 1
ATOM 715 C CA . PHE A 1 90 ? 14.548 9.285 -13.726 1.00 71.06 90 PHE A CA 1
ATOM 716 C C . PHE A 1 90 ? 15.185 9.251 -12.337 1.00 71.06 90 PHE A C 1
ATOM 718 O O . PHE A 1 90 ? 14.644 9.861 -11.426 1.00 71.06 90 PHE A O 1
ATOM 725 N N . GLY A 1 91 ? 16.358 8.646 -12.146 1.00 63.34 91 GLY A N 1
ATOM 726 C CA . GLY A 1 91 ? 17.027 8.570 -10.843 1.00 63.34 91 GLY A CA 1
ATOM 727 C C . GLY A 1 91 ? 17.307 9.942 -10.223 1.00 63.34 91 GLY A C 1
ATOM 728 O O . GLY A 1 91 ? 17.096 10.131 -9.026 1.00 63.34 91 GLY A O 1
ATOM 729 N N . SER A 1 92 ? 17.688 10.928 -11.043 1.00 64.12 92 SER A N 1
ATOM 730 C CA . SER A 1 92 ? 17.861 12.322 -10.606 1.00 64.12 92 SER A CA 1
ATOM 731 C C . SER A 1 92 ? 16.518 13.046 -10.413 1.00 64.12 92 SER A C 1
ATOM 733 O O . SER A 1 92 ? 16.310 13.725 -9.405 1.00 64.12 92 SER A O 1
ATOM 735 N N . PHE A 1 93 ? 15.563 12.837 -11.326 1.00 63.59 93 PHE A N 1
ATOM 736 C CA . PHE A 1 93 ? 14.230 13.451 -11.277 1.00 63.59 93 PHE A CA 1
ATOM 737 C C . PHE A 1 93 ? 13.418 12.990 -10.056 1.00 63.59 93 PHE A C 1
ATOM 739 O O . PHE A 1 93 ? 12.773 13.791 -9.379 1.00 63.59 93 PHE A O 1
ATOM 746 N N . VAL A 1 94 ? 13.493 11.700 -9.731 1.00 63.25 94 VAL A N 1
ATOM 747 C CA . VAL A 1 94 ? 12.789 11.071 -8.612 1.00 63.25 94 VAL A CA 1
ATOM 748 C C . VAL A 1 94 ? 13.320 11.559 -7.268 1.00 63.25 94 VAL A C 1
ATOM 750 O O . VAL A 1 94 ? 12.539 11.645 -6.327 1.00 63.25 94 VAL A O 1
ATOM 753 N N . TYR A 1 95 ? 14.597 11.937 -7.152 1.00 61.81 95 TYR A N 1
ATOM 754 C CA . TYR A 1 95 ? 15.113 12.484 -5.894 1.00 61.81 95 TYR A CA 1
ATOM 755 C C . TYR A 1 95 ? 14.599 13.910 -5.635 1.00 61.81 95 TYR A C 1
ATOM 757 O O . TYR A 1 95 ? 14.142 14.207 -4.537 1.00 61.81 95 TYR A O 1
ATOM 765 N N . SER A 1 96 ? 14.587 14.786 -6.647 1.00 63.91 96 SER A N 1
ATOM 766 C CA . SER A 1 96 ? 14.105 16.171 -6.479 1.00 63.91 96 SER A CA 1
ATOM 767 C C . SER A 1 96 ? 12.583 16.311 -6.443 1.00 63.91 96 SER A C 1
ATOM 769 O O . SER A 1 96 ? 12.059 17.207 -5.781 1.00 63.91 96 SER A O 1
ATOM 771 N N . ILE A 1 97 ? 11.855 15.476 -7.184 1.00 63.81 97 ILE A N 1
ATOM 772 C CA . ILE A 1 97 ? 10.395 15.595 -7.324 1.00 63.81 97 ILE A CA 1
ATOM 773 C C . ILE A 1 97 ? 9.674 14.530 -6.501 1.00 63.81 97 ILE A C 1
ATOM 775 O O . ILE A 1 97 ? 8.482 14.683 -6.234 1.00 63.81 97 ILE A O 1
ATOM 779 N N . GLY A 1 98 ? 10.410 13.528 -6.009 1.00 63.09 98 GLY A N 1
ATOM 780 C CA . GLY A 1 98 ? 9.948 12.540 -5.044 1.00 63.09 98 GLY A CA 1
ATOM 781 C C . GLY A 1 98 ? 9.165 13.207 -3.931 1.00 63.09 98 GLY A C 1
ATOM 782 O O . GLY A 1 98 ? 7.960 13.023 -3.872 1.00 63.09 98 GLY A O 1
ATOM 783 N N . ASP A 1 99 ? 9.772 14.089 -3.142 1.00 65.38 99 ASP A N 1
ATOM 784 C CA . ASP A 1 99 ? 9.084 14.699 -1.996 1.00 65.38 99 ASP A CA 1
ATOM 785 C C . ASP A 1 99 ? 7.777 15.430 -2.370 1.00 65.38 99 ASP A C 1
ATOM 787 O O . ASP A 1 99 ? 6.757 15.277 -1.691 1.00 65.38 99 ASP A O 1
ATOM 791 N N . ARG A 1 100 ? 7.736 16.141 -3.508 1.00 64.44 100 ARG A N 1
ATOM 792 C CA . ARG A 1 100 ? 6.504 16.809 -3.980 1.00 64.44 100 ARG A CA 1
ATOM 793 C C . ARG A 1 100 ? 5.441 15.827 -4.453 1.00 64.44 100 ARG A C 1
ATOM 795 O O . ARG A 1 100 ? 4.265 16.016 -4.135 1.00 64.44 100 ARG A O 1
ATOM 802 N N . ILE A 1 101 ? 5.830 14.800 -5.209 1.00 63.94 101 ILE A N 1
ATOM 803 C CA . ILE A 1 101 ? 4.923 13.737 -5.656 1.00 63.94 101 ILE A CA 1
ATOM 804 C C . ILE A 1 101 ? 4.367 13.017 -4.436 1.00 63.94 101 ILE A C 1
ATOM 806 O O . ILE A 1 101 ? 3.160 12.831 -4.343 1.00 63.94 101 ILE A O 1
ATOM 810 N N . ILE A 1 102 ? 5.221 12.689 -3.472 1.00 63.81 102 ILE A N 1
ATOM 811 C CA . ILE A 1 102 ? 4.877 11.996 -2.234 1.00 63.81 102 ILE A CA 1
ATOM 812 C C . ILE A 1 102 ? 3.842 12.794 -1.436 1.00 63.81 102 ILE A C 1
ATOM 814 O O . ILE A 1 102 ? 2.808 12.251 -1.036 1.00 63.81 102 ILE A O 1
ATOM 818 N N . GLU A 1 103 ? 4.056 14.096 -1.245 1.00 68.44 103 GLU A N 1
ATOM 819 C CA . GLU A 1 103 ? 3.086 14.956 -0.565 1.00 68.44 103 GLU A CA 1
ATOM 820 C C . GLU A 1 103 ? 1.785 15.137 -1.352 1.00 68.44 103 GLU A C 1
ATOM 822 O O . GLU A 1 103 ? 0.693 15.172 -0.773 1.00 68.44 103 GLU A O 1
ATOM 827 N N . PHE A 1 104 ? 1.867 15.298 -2.672 1.00 67.62 104 PHE A N 1
ATOM 828 C CA . PHE A 1 104 ? 0.687 15.398 -3.527 1.00 67.62 104 PHE A CA 1
ATOM 829 C C . PHE A 1 104 ? -0.155 14.120 -3.456 1.00 67.62 104 PHE A C 1
ATOM 831 O O . PHE A 1 104 ? -1.374 14.180 -3.270 1.00 67.62 104 PHE A O 1
ATOM 838 N N . LEU A 1 105 ? 0.494 12.960 -3.500 1.00 63.28 105 LEU A N 1
ATOM 839 C CA . LEU A 1 105 ? -0.168 11.669 -3.436 1.00 63.28 105 LEU A CA 1
ATOM 840 C C . LEU A 1 105 ? -0.766 11.387 -2.062 1.00 63.28 105 LEU A C 1
ATOM 842 O O . LEU A 1 105 ? -1.908 10.937 -1.980 1.00 63.28 105 LEU A O 1
ATOM 846 N N . ARG A 1 106 ? -0.051 11.720 -0.978 1.00 67.38 106 ARG A N 1
ATOM 847 C CA . ARG A 1 106 ? -0.594 11.665 0.387 1.00 67.38 106 ARG A CA 1
ATOM 848 C C . ARG A 1 106 ? -1.877 12.489 0.481 1.00 67.38 106 ARG A C 1
ATOM 850 O O . ARG A 1 106 ? -2.872 12.023 1.035 1.00 67.38 106 ARG A O 1
ATOM 857 N N . ARG A 1 107 ? -1.888 13.694 -0.097 1.00 71.38 107 ARG A N 1
ATOM 858 C CA . ARG A 1 107 ? -3.084 14.551 -0.144 1.00 71.38 107 ARG A CA 1
ATOM 859 C C . ARG A 1 107 ? -4.220 13.916 -0.947 1.00 71.38 107 ARG A C 1
ATOM 861 O O . ARG A 1 107 ? -5.366 13.985 -0.505 1.00 71.38 107 ARG A O 1
ATOM 868 N N . LEU A 1 108 ? -3.929 13.289 -2.086 1.00 70.19 108 LEU A N 1
ATOM 869 C CA . LEU A 1 108 ? -4.921 12.566 -2.889 1.00 70.19 108 LEU A CA 1
ATOM 870 C C . LEU A 1 108 ? -5.521 11.378 -2.133 1.00 70.19 108 LEU A C 1
ATOM 872 O O . LEU A 1 108 ? -6.741 11.284 -2.031 1.00 70.19 108 LEU A O 1
ATOM 876 N N . PHE A 1 109 ? -4.690 10.527 -1.533 1.00 68.94 109 PHE A N 1
ATOM 877 C CA . PHE A 1 109 ? -5.151 9.372 -0.762 1.00 68.94 109 PHE A CA 1
ATOM 878 C C . PHE A 1 109 ? -5.994 9.781 0.445 1.00 68.94 109 PHE A C 1
ATOM 880 O O . PHE A 1 109 ? -7.063 9.214 0.655 1.00 68.94 109 PHE A O 1
ATOM 887 N N . ILE A 1 110 ? -5.586 10.812 1.195 1.00 72.31 110 ILE A N 1
ATOM 888 C CA . ILE A 1 110 ? -6.396 11.344 2.301 1.00 72.31 110 ILE A CA 1
ATOM 889 C C . ILE A 1 110 ? -7.736 11.876 1.781 1.00 72.31 110 ILE A C 1
ATOM 891 O O . ILE A 1 110 ? -8.764 11.640 2.410 1.00 72.31 110 ILE A O 1
ATOM 895 N N . LYS A 1 111 ? -7.763 12.565 0.632 1.00 73.12 111 LYS A N 1
ATOM 896 C CA . LYS A 1 111 ? -9.018 13.044 0.029 1.00 73.12 111 LYS A CA 1
ATOM 897 C C . LYS A 1 111 ? -9.930 11.886 -0.364 1.00 73.12 111 LYS A C 1
ATOM 899 O O . LYS A 1 111 ? -11.094 11.903 0.024 1.00 73.12 111 LYS A O 1
ATOM 904 N N . VAL A 1 112 ? -9.413 10.892 -1.083 1.00 72.31 112 VAL A N 1
ATOM 905 C CA . VAL A 1 112 ? -10.174 9.710 -1.513 1.00 72.31 112 VAL A CA 1
ATOM 906 C C . VAL A 1 112 ? -10.693 8.947 -0.298 1.00 72.31 112 VAL A C 1
ATOM 908 O O . VAL A 1 112 ? -11.892 8.700 -0.195 1.00 72.31 112 VAL A O 1
ATOM 911 N N . PHE A 1 113 ? -9.826 8.663 0.676 1.00 70.88 113 PHE A N 1
ATOM 912 C CA . PHE A 1 113 ? -10.219 7.978 1.900 1.00 70.88 113 PHE A CA 1
ATOM 913 C C . PHE A 1 113 ? -11.254 8.783 2.682 1.00 70.88 113 PHE A C 1
ATOM 915 O O . PHE A 1 113 ? -12.218 8.203 3.166 1.00 70.88 113 PHE A O 1
ATOM 922 N N . ARG A 1 114 ? -11.131 10.114 2.764 1.00 73.44 114 ARG A N 1
ATOM 923 C CA . ARG A 1 114 ? -12.128 10.984 3.405 1.00 73.44 114 ARG A CA 1
ATOM 924 C C . ARG A 1 114 ? -13.469 10.945 2.678 1.00 73.44 114 ARG A C 1
ATOM 926 O O . ARG A 1 114 ? -14.490 10.868 3.344 1.00 73.44 114 ARG A O 1
ATOM 933 N N . ILE A 1 115 ? -13.484 10.976 1.346 1.00 76.50 115 ILE A N 1
ATOM 934 C CA . ILE A 1 115 ? -14.719 10.886 0.549 1.00 76.50 115 ILE A CA 1
ATOM 935 C C . ILE A 1 115 ? -15.402 9.538 0.776 1.00 76.50 115 ILE A C 1
ATOM 937 O O . ILE A 1 115 ? -16.605 9.506 1.015 1.00 76.50 115 ILE A O 1
ATOM 941 N N . ILE A 1 116 ? -14.633 8.447 0.757 1.00 75.44 116 ILE A N 1
ATOM 942 C CA . ILE A 1 116 ? -15.152 7.094 0.969 1.00 75.44 116 ILE A CA 1
ATOM 943 C C . ILE A 1 116 ? -15.634 6.913 2.407 1.00 75.44 116 ILE A C 1
ATOM 945 O O . ILE A 1 116 ? -16.716 6.388 2.611 1.00 75.44 116 ILE A O 1
ATOM 949 N N . SER A 1 117 ? -14.872 7.351 3.412 1.00 71.94 117 SER A N 1
ATOM 950 C CA . SER A 1 117 ? -15.192 7.141 4.833 1.00 71.94 117 SER A CA 1
ATOM 951 C C . SER A 1 117 ? -16.254 8.101 5.381 1.00 71.94 117 SER A C 1
ATOM 953 O O . SER A 1 117 ? -16.947 7.753 6.336 1.00 71.94 117 SER A O 1
ATOM 955 N N . TYR A 1 118 ? -16.455 9.272 4.771 1.00 79.31 118 TYR A N 1
ATOM 956 C CA . TYR A 1 118 ? -17.492 10.232 5.161 1.00 79.31 118 TYR A CA 1
ATOM 957 C C . TYR A 1 118 ? -18.921 9.644 5.215 1.00 79.31 118 TYR A C 1
ATOM 959 O O . TYR A 1 118 ? -19.578 9.809 6.250 1.00 79.31 118 TYR A O 1
ATOM 967 N N . PRO A 1 119 ? -19.429 8.927 4.188 1.00 78.25 119 PRO A N 1
ATOM 968 C CA . PRO A 1 119 ? -20.741 8.289 4.266 1.00 78.25 119 PRO A CA 1
ATOM 969 C C . PRO A 1 119 ? -20.802 7.216 5.361 1.00 78.25 119 PRO A C 1
ATOM 971 O O . PRO A 1 119 ? -21.814 7.135 6.054 1.00 78.25 119 PRO A O 1
ATOM 974 N N . PHE A 1 120 ? -19.723 6.460 5.601 1.00 76.44 120 PHE A N 1
ATOM 975 C CA . PHE A 1 120 ? -19.682 5.449 6.667 1.00 76.44 120 PHE A CA 1
ATOM 976 C C . PHE A 1 120 ? -19.713 6.063 8.068 1.00 76.44 120 PHE A C 1
ATOM 978 O O . PHE A 1 120 ? -20.448 5.579 8.925 1.00 76.44 120 PHE A O 1
ATOM 985 N N . ILE A 1 121 ? -18.981 7.154 8.311 1.00 77.50 121 ILE A N 1
ATOM 986 C CA . ILE A 1 121 ? -18.994 7.850 9.608 1.00 77.50 121 ILE A CA 1
ATOM 987 C C . ILE A 1 121 ? -20.387 8.430 9.882 1.00 77.50 121 ILE A C 1
ATOM 989 O O . ILE A 1 121 ? -20.907 8.317 10.995 1.00 77.50 121 ILE A O 1
ATOM 993 N N . LYS A 1 122 ? -21.035 9.006 8.861 1.00 77.31 122 LYS A N 1
ATOM 994 C CA . LYS A 1 122 ? -22.402 9.531 8.976 1.00 77.31 122 LYS A CA 1
ATOM 995 C C . LYS A 1 122 ? -23.420 8.414 9.233 1.00 77.31 122 LYS A C 1
ATOM 997 O O . LYS A 1 122 ? -24.289 8.569 10.092 1.00 77.31 122 LYS A O 1
ATOM 1002 N N . LEU A 1 123 ? -23.280 7.281 8.542 1.00 76.62 123 LEU A N 1
ATOM 1003 C CA . LEU A 1 123 ? -24.106 6.090 8.737 1.00 76.62 123 LEU A CA 1
ATOM 1004 C C . LEU A 1 123 ? -23.934 5.513 10.150 1.00 76.62 123 LEU A C 1
ATOM 1006 O O . LEU A 1 123 ? -24.923 5.263 10.838 1.00 76.62 123 LEU A O 1
ATOM 1010 N N . PHE A 1 124 ? -22.696 5.392 10.633 1.00 79.31 124 PHE A N 1
ATOM 1011 C CA . PHE A 1 124 ? -22.401 4.933 11.991 1.00 79.31 124 PHE A CA 1
ATOM 1012 C C . PHE A 1 124 ? -22.965 5.886 13.053 1.00 79.31 124 PHE A C 1
ATOM 1014 O O . PHE A 1 124 ? -23.519 5.445 14.059 1.00 79.31 124 PHE A O 1
ATOM 1021 N N . GLY A 1 125 ? -22.917 7.199 12.807 1.00 80.44 125 GLY A N 1
ATOM 1022 C CA . GLY A 1 125 ? -23.561 8.199 13.658 1.00 80.44 125 GLY A CA 1
ATOM 1023 C C . GLY A 1 125 ? -25.084 8.031 13.750 1.00 80.44 125 GLY A C 1
ATOM 1024 O O . GLY A 1 125 ? -25.659 8.217 14.825 1.00 80.44 125 GLY A O 1
ATOM 1025 N N . LEU A 1 126 ? -25.746 7.637 12.657 1.00 78.25 126 LEU A N 1
ATOM 1026 C CA . LEU A 1 126 ? -27.182 7.346 12.651 1.00 78.25 126 LEU A CA 1
ATOM 1027 C C . LEU A 1 126 ? -27.499 6.066 13.437 1.00 78.25 126 LEU A C 1
ATOM 1029 O O . LEU A 1 126 ? -28.379 6.080 14.299 1.00 78.25 126 LEU A O 1
ATOM 1033 N N . ILE A 1 127 ? -26.738 4.995 13.200 1.00 78.50 127 ILE A N 1
ATOM 1034 C CA . ILE A 1 127 ? -26.866 3.719 13.920 1.00 78.50 127 ILE A CA 1
ATOM 1035 C C . ILE A 1 127 ? -26.655 3.930 15.424 1.00 78.50 127 ILE A C 1
ATOM 1037 O O . ILE A 1 127 ? -27.447 3.452 16.234 1.00 78.50 127 ILE A O 1
ATOM 1041 N N . ARG A 1 128 ? -25.647 4.720 15.815 1.00 82.62 128 ARG A N 1
ATOM 1042 C CA . ARG A 1 128 ? -25.389 5.065 17.217 1.00 82.62 128 ARG A CA 1
ATOM 1043 C C . ARG A 1 128 ? -26.591 5.754 17.867 1.00 82.62 128 ARG A C 1
ATOM 1045 O O . ARG A 1 128 ? -26.990 5.356 18.957 1.00 82.62 128 ARG A O 1
ATOM 1052 N N . LYS A 1 129 ? -27.204 6.741 17.201 1.00 81.06 129 LYS A N 1
ATOM 1053 C CA . LYS A 1 129 ? -28.407 7.429 17.714 1.00 81.06 129 LYS A CA 1
ATOM 1054 C C . LYS A 1 129 ? -29.593 6.475 17.886 1.00 81.06 129 LYS A C 1
ATOM 1056 O O . LYS A 1 129 ? -30.355 6.616 18.842 1.00 81.06 129 LYS A O 1
ATOM 1061 N N . LEU A 1 130 ? -29.758 5.511 16.980 1.00 78.19 130 LEU A N 1
ATOM 1062 C CA . LEU A 1 130 ? -30.789 4.476 17.098 1.00 78.19 130 LEU A CA 1
ATOM 1063 C C . LEU A 1 130 ? -30.507 3.547 18.287 1.00 78.19 130 LEU A C 1
ATOM 1065 O O . LEU A 1 130 ? -31.393 3.339 19.116 1.00 78.19 130 LEU A O 1
ATOM 1069 N N . CYS A 1 131 ? -29.265 3.079 18.437 1.00 76.31 131 CYS A N 1
ATOM 1070 C CA . CYS A 1 131 ? -28.835 2.269 19.579 1.00 76.31 131 CYS A CA 1
ATOM 1071 C C . CYS A 1 131 ? -29.009 2.994 20.920 1.00 76.31 131 CYS A C 1
ATOM 1073 O O . CYS A 1 131 ? -29.505 2.397 21.872 1.00 76.31 131 CYS A O 1
ATOM 1075 N N . GLU A 1 132 ? -28.666 4.281 21.011 1.00 83.69 132 GLU A N 1
ATOM 1076 C CA . GLU A 1 132 ? -28.864 5.077 22.230 1.00 83.69 132 GLU A CA 1
ATOM 1077 C C . GLU A 1 132 ? -30.355 5.193 22.597 1.00 83.69 132 GLU A C 1
ATOM 1079 O O . GLU A 1 132 ? -30.714 5.038 23.766 1.00 83.69 132 GLU A O 1
ATOM 1084 N N . LYS A 1 133 ? -31.247 5.389 21.613 1.00 80.06 133 LYS A N 1
ATOM 1085 C CA . LYS A 1 133 ? -32.703 5.424 21.843 1.00 80.06 133 LYS A CA 1
ATOM 1086 C C . LYS A 1 133 ? -33.252 4.076 22.313 1.00 80.06 133 LYS A C 1
ATOM 1088 O O . LYS A 1 133 ? -34.013 4.037 23.282 1.00 80.06 133 LYS A O 1
ATOM 1093 N N . ILE A 1 134 ? -32.852 2.982 21.663 1.00 78.50 134 ILE A N 1
ATOM 1094 C CA . ILE A 1 134 ? -33.268 1.619 22.029 1.00 78.50 134 ILE A CA 1
ATOM 1095 C C . ILE A 1 134 ? -32.742 1.270 23.427 1.00 78.50 134 ILE A C 1
ATOM 1097 O O . ILE A 1 134 ? -33.510 0.852 24.295 1.00 78.50 134 ILE A O 1
ATOM 1101 N N . GLY A 1 135 ? -31.460 1.532 23.692 1.00 77.56 135 GLY A N 1
ATOM 1102 C CA . GLY A 1 135 ? -30.836 1.321 24.996 1.00 77.56 135 GLY A CA 1
ATOM 1103 C C . GLY A 1 135 ? -31.506 2.132 26.107 1.00 77.56 135 GLY A C 1
ATOM 1104 O O . GLY A 1 135 ? -31.770 1.605 27.188 1.00 77.56 135 GLY A O 1
ATOM 1105 N N . ALA A 1 136 ? -31.872 3.389 25.843 1.00 79.88 136 ALA A N 1
ATOM 1106 C CA . ALA A 1 136 ? -32.610 4.213 26.797 1.00 79.88 136 ALA A CA 1
ATOM 1107 C C . ALA A 1 136 ? -34.023 3.669 27.084 1.00 79.88 136 ALA A C 1
ATOM 1109 O O . ALA A 1 136 ? -34.464 3.689 28.238 1.00 79.88 136 ALA A O 1
ATOM 1110 N N . ALA A 1 137 ? -34.731 3.156 26.073 1.00 77.31 137 ALA A N 1
ATOM 1111 C CA . ALA A 1 137 ? -36.052 2.544 26.238 1.00 77.31 137 ALA A CA 1
ATOM 1112 C C . ALA A 1 137 ? -35.991 1.235 27.049 1.00 77.31 137 ALA A C 1
ATOM 1114 O O . ALA A 1 137 ? -36.787 1.037 27.976 1.00 77.31 137 ALA A O 1
ATOM 1115 N N . LEU A 1 138 ? -34.999 0.385 26.771 1.00 76.50 138 LEU A N 1
ATOM 1116 C CA . LEU A 1 138 ? -34.728 -0.842 27.527 1.00 76.50 138 LEU A CA 1
ATOM 1117 C C . LEU A 1 138 ? -34.337 -0.541 28.978 1.00 76.50 138 LEU A C 1
ATOM 1119 O O . LEU A 1 138 ? -34.834 -1.163 29.914 1.00 76.50 138 LEU A O 1
ATOM 1123 N N . ARG A 1 139 ? -33.508 0.482 29.206 1.00 78.81 139 ARG A N 1
ATOM 1124 C CA . ARG A 1 139 ? -33.120 0.892 30.561 1.00 78.81 139 ARG A CA 1
ATOM 1125 C C . ARG A 1 139 ? -34.327 1.364 31.374 1.00 78.81 139 ARG A C 1
ATOM 1127 O O . ARG A 1 139 ? -34.470 0.991 32.538 1.00 78.81 139 ARG A O 1
ATOM 1134 N N . LYS A 1 140 ? -35.232 2.140 30.767 1.00 77.56 140 LYS A N 1
ATOM 1135 C CA . LYS A 1 140 ? -36.474 2.598 31.418 1.00 77.56 140 LYS A CA 1
ATOM 1136 C C . LYS A 1 140 ? -37.403 1.434 31.776 1.00 77.56 140 LYS A C 1
ATOM 1138 O O . LYS A 1 140 ? -37.963 1.420 32.872 1.00 77.56 140 LYS A O 1
ATOM 1143 N N . THR A 1 141 ? -37.568 0.458 30.885 1.00 74.19 141 THR A N 1
ATOM 1144 C CA . THR A 1 141 ? -38.404 -0.731 31.139 1.00 74.19 141 THR A CA 1
ATOM 1145 C C . THR A 1 141 ? -37.785 -1.658 32.187 1.00 74.19 141 THR A C 1
ATOM 1147 O O . THR A 1 141 ? -38.496 -2.122 33.083 1.00 74.19 141 THR A O 1
ATOM 1150 N N . ALA A 1 142 ? -36.463 -1.836 32.180 1.00 73.38 142 ALA A N 1
ATOM 1151 C CA . ALA A 1 142 ? -35.743 -2.596 33.201 1.00 73.38 142 ALA A CA 1
ATOM 1152 C C . ALA A 1 142 ? -35.880 -1.972 34.603 1.00 73.38 142 ALA A C 1
ATOM 1154 O O . ALA A 1 142 ? -36.206 -2.673 35.564 1.00 73.38 142 ALA A O 1
ATOM 1155 N N . ILE A 1 143 ? -35.718 -0.647 34.729 1.00 78.06 143 ILE A N 1
ATOM 1156 C CA . ILE A 1 143 ? -35.876 0.067 36.011 1.00 78.06 143 ILE A CA 1
ATOM 1157 C C . ILE A 1 143 ? -37.312 -0.066 36.542 1.00 78.06 143 ILE A C 1
ATOM 1159 O O . ILE A 1 143 ? -37.507 -0.372 37.720 1.00 78.06 143 ILE A O 1
ATOM 1163 N N . LYS A 1 144 ? 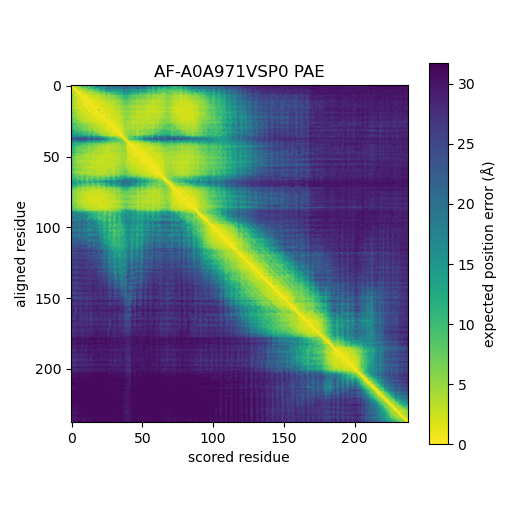-38.328 0.097 35.681 1.00 79.75 144 LYS A N 1
ATOM 1164 C CA . LYS A 1 144 ? -39.740 -0.084 36.069 1.00 79.75 144 LYS A CA 1
ATOM 1165 C C . LYS A 1 144 ? -40.021 -1.503 36.570 1.00 79.75 144 LYS A C 1
ATOM 1167 O O . LYS A 1 144 ? -40.695 -1.672 37.587 1.00 79.75 144 LYS A O 1
ATOM 1172 N N . THR A 1 145 ? -39.484 -2.511 35.887 1.00 75.44 145 THR A N 1
ATOM 1173 C CA . THR A 1 145 ? -39.667 -3.925 36.247 1.00 75.44 145 THR A CA 1
ATOM 1174 C C . THR A 1 145 ? -39.000 -4.246 37.583 1.00 75.44 145 THR A C 1
ATOM 1176 O O . THR A 1 145 ? -39.639 -4.830 38.459 1.00 75.44 145 THR A O 1
ATOM 1179 N N . LYS A 1 146 ? -37.764 -3.770 37.796 1.00 82.38 146 LYS A N 1
ATOM 1180 C CA . LYS A 1 146 ? -37.042 -3.898 39.071 1.00 82.38 146 LYS A CA 1
ATOM 1181 C C . LYS A 1 146 ? -37.818 -3.264 40.229 1.00 82.38 146 LYS A C 1
ATOM 1183 O O . LYS A 1 146 ? -38.007 -3.910 41.256 1.00 82.38 146 LYS A O 1
ATOM 1188 N N . ASN A 1 147 ? -38.309 -2.035 40.063 1.00 81.12 147 ASN A N 1
ATOM 1189 C CA . ASN A 1 147 ? -39.043 -1.332 41.121 1.00 81.12 147 ASN A CA 1
ATOM 1190 C C . ASN A 1 147 ? -40.372 -2.027 41.454 1.00 81.12 147 ASN A C 1
ATOM 1192 O O . ASN A 1 147 ? -40.703 -2.191 42.628 1.00 81.12 147 ASN A O 1
ATOM 1196 N N . LYS A 1 148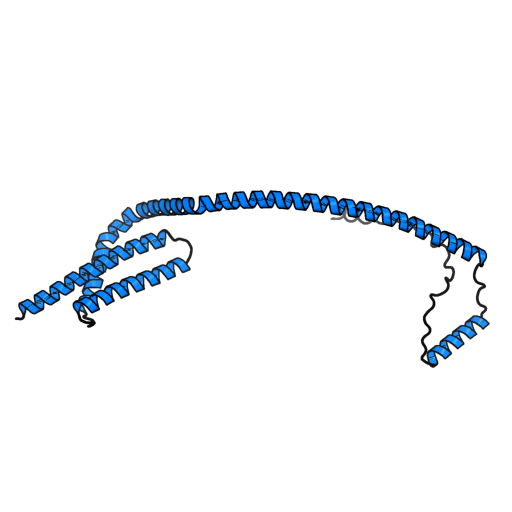 ? -41.103 -2.516 40.442 1.00 83.06 148 LYS A N 1
ATOM 1197 C CA . LYS A 1 148 ? -42.319 -3.318 40.654 1.00 83.06 148 LYS A CA 1
ATOM 1198 C C . LYS A 1 148 ? -42.010 -4.622 41.404 1.00 83.06 148 LYS A C 1
ATOM 1200 O O . LYS A 1 148 ? -42.786 -5.015 42.273 1.00 83.06 148 LYS A O 1
ATOM 1205 N N . LEU A 1 149 ? -40.883 -5.272 41.107 1.00 79.38 149 LEU A N 1
ATOM 1206 C CA . LEU A 1 149 ? -40.456 -6.491 41.794 1.00 79.38 149 LEU A CA 1
ATOM 1207 C C . LEU A 1 149 ? -40.086 -6.225 43.260 1.00 79.38 149 LEU A C 1
ATOM 1209 O O . LEU A 1 149 ? -40.530 -6.965 44.132 1.00 79.38 149 LEU A O 1
ATOM 1213 N N . ILE A 1 150 ? -39.345 -5.148 43.544 1.00 80.69 150 ILE A N 1
ATOM 1214 C CA . ILE A 1 150 ? -38.996 -4.741 44.917 1.00 80.69 150 ILE A CA 1
ATOM 1215 C C . ILE A 1 150 ? -40.264 -4.501 45.747 1.00 80.69 150 ILE A C 1
ATOM 1217 O O . ILE A 1 150 ? -40.376 -5.035 46.850 1.00 80.69 150 ILE A O 1
ATOM 1221 N N . LEU A 1 151 ? -41.247 -3.780 45.197 1.00 80.88 151 LEU A N 1
ATOM 1222 C CA . LEU A 1 151 ? -42.528 -3.532 45.867 1.00 80.88 151 LEU A CA 1
ATOM 1223 C C . LEU A 1 151 ? -43.301 -4.832 46.141 1.00 80.88 151 LEU A C 1
ATOM 1225 O O . LEU A 1 151 ? -43.824 -5.031 47.239 1.00 80.88 151 LEU A O 1
ATOM 1229 N N . ARG A 1 152 ? -43.343 -5.755 45.169 1.00 79.62 152 ARG A N 1
ATOM 1230 C CA . ARG A 1 152 ? -43.976 -7.075 45.345 1.00 79.62 152 ARG A CA 1
ATOM 1231 C C . ARG A 1 152 ? -43.270 -7.909 46.417 1.00 79.62 152 ARG A C 1
ATOM 1233 O O . ARG A 1 152 ? -43.939 -8.492 47.265 1.00 79.62 152 ARG A O 1
ATOM 1240 N N . LEU A 1 153 ? -41.937 -7.925 46.419 1.00 79.00 153 LEU A N 1
ATOM 1241 C CA . LEU A 1 153 ? -41.126 -8.641 47.407 1.00 79.00 153 LEU A CA 1
ATOM 1242 C C . LEU A 1 153 ? -41.334 -8.099 48.826 1.00 79.00 153 LEU A C 1
ATOM 1244 O O . LEU A 1 153 ? -41.469 -8.882 49.765 1.00 79.00 153 LEU A O 1
ATOM 1248 N N . GLN A 1 154 ? -41.394 -6.776 48.994 1.00 78.50 154 GLN A N 1
ATOM 1249 C CA . GLN A 1 154 ? -41.671 -6.153 50.292 1.00 78.50 154 GLN A CA 1
ATOM 1250 C C . GLN A 1 154 ? -43.063 -6.533 50.820 1.00 78.50 154 GLN A C 1
ATOM 1252 O O . GLN A 1 154 ? -43.190 -6.889 51.991 1.00 78.50 154 GLN A O 1
ATOM 1257 N N . ARG A 1 155 ? -44.088 -6.559 49.954 1.00 78.31 155 ARG A N 1
ATOM 1258 C CA . ARG A 1 155 ? -45.443 -7.008 50.321 1.00 78.31 155 ARG A CA 1
ATOM 1259 C C . ARG A 1 155 ? -45.470 -8.481 50.749 1.00 78.31 155 ARG A C 1
ATOM 1261 O O . ARG A 1 155 ? -46.061 -8.791 51.778 1.00 78.31 155 ARG A O 1
ATOM 1268 N N . ILE A 1 156 ? -44.815 -9.379 50.008 1.00 73.50 156 ILE A N 1
ATOM 1269 C CA . ILE A 1 156 ? -44.762 -10.814 50.354 1.00 73.50 156 ILE A CA 1
ATOM 1270 C C . ILE A 1 156 ? -44.064 -11.030 51.701 1.00 73.50 156 ILE A C 1
ATOM 1272 O O . ILE A 1 156 ? -44.546 -11.818 52.508 1.00 73.50 156 ILE A O 1
ATOM 1276 N N . LYS A 1 157 ? -42.976 -10.302 51.995 1.00 71.44 157 LYS A N 1
ATOM 1277 C CA . LYS A 1 157 ? -42.309 -10.378 53.308 1.00 71.44 157 LYS A CA 1
ATOM 1278 C C . LYS A 1 157 ? -43.229 -9.968 54.461 1.00 71.44 157 LYS A C 1
ATOM 1280 O O . LYS A 1 157 ? -43.214 -10.626 55.498 1.00 71.44 157 LYS A O 1
ATOM 1285 N N . ALA A 1 158 ? -44.034 -8.920 54.283 1.00 73.44 158 ALA A N 1
ATOM 1286 C CA . ALA A 1 158 ? -45.002 -8.487 55.293 1.00 73.44 158 ALA A CA 1
ATOM 1287 C C . ALA A 1 158 ? -46.103 -9.538 55.522 1.00 73.44 158 ALA A C 1
ATOM 1289 O O . ALA A 1 158 ? -46.429 -9.858 56.663 1.00 73.44 158 ALA A O 1
ATOM 1290 N N . LEU A 1 159 ? -46.621 -10.138 54.444 1.00 76.56 159 LEU A N 1
ATOM 1291 C CA . LEU A 1 159 ? -47.594 -11.231 54.536 1.00 76.56 159 LEU A CA 1
ATOM 1292 C C . LEU A 1 159 ? -46.995 -12.465 55.217 1.00 76.56 159 LEU A C 1
ATOM 1294 O O . LEU A 1 159 ? -47.637 -13.065 56.075 1.00 76.56 159 LEU A O 1
ATOM 1298 N N . LEU A 1 160 ? -45.747 -12.804 54.888 1.00 73.75 160 LEU A N 1
ATOM 1299 C CA . LEU A 1 160 ? -45.044 -13.918 55.510 1.00 73.75 160 LEU A CA 1
ATOM 1300 C C . LEU A 1 160 ? -44.881 -13.696 57.015 1.00 73.75 160 LEU A C 1
ATOM 1302 O O . LEU A 1 160 ? -45.125 -14.621 57.777 1.00 73.75 160 LEU A O 1
ATOM 1306 N N . TYR A 1 161 ? -44.533 -12.482 57.454 1.00 72.56 161 TYR A N 1
ATOM 1307 C CA . TYR A 1 161 ? -44.434 -12.159 58.879 1.00 72.56 161 TYR A CA 1
ATOM 1308 C C . TYR A 1 161 ? -45.772 -12.341 59.612 1.00 72.56 161 TYR A C 1
ATOM 1310 O O . TYR A 1 161 ? -45.792 -12.926 60.694 1.00 72.56 161 TYR A O 1
ATOM 1318 N N . ASN A 1 162 ? -46.889 -11.929 59.003 1.00 82.25 162 ASN A N 1
ATOM 1319 C CA . ASN A 1 162 ? -48.226 -12.119 59.578 1.00 82.25 162 ASN A CA 1
ATOM 1320 C C . ASN A 1 162 ? -48.586 -13.606 59.712 1.00 82.25 162 ASN A C 1
ATOM 1322 O O . ASN A 1 162 ? -49.071 -14.036 60.759 1.00 82.25 162 ASN A O 1
ATOM 1326 N N . VAL A 1 163 ? -48.291 -14.409 58.686 1.00 78.69 163 VAL A N 1
ATOM 1327 C CA . VAL A 1 163 ? -48.526 -15.862 58.707 1.00 78.69 163 VAL A CA 1
ATOM 1328 C C . VAL A 1 163 ? -47.631 -16.550 59.742 1.00 78.69 163 VAL A C 1
ATOM 1330 O O . VAL A 1 163 ? -48.105 -17.372 60.527 1.00 78.69 163 VAL A O 1
ATOM 1333 N N . PHE A 1 164 ? -46.347 -16.190 59.796 1.00 78.62 164 PHE A N 1
ATOM 1334 C CA . PHE A 1 164 ? -45.395 -16.768 60.747 1.00 78.62 164 PHE A CA 1
ATOM 1335 C C . PHE A 1 164 ? -45.745 -16.396 62.192 1.00 78.62 164 PHE A C 1
ATOM 1337 O O . PHE A 1 164 ? -45.680 -17.244 63.082 1.00 78.62 164 PHE A O 1
ATOM 1344 N N . GLY A 1 165 ? -46.167 -15.150 62.422 1.00 79.69 165 GLY A N 1
ATOM 1345 C CA . GLY A 1 165 ? -46.658 -14.676 63.712 1.00 79.69 165 GLY A CA 1
ATOM 1346 C C . GLY A 1 165 ? -47.903 -15.437 64.165 1.00 79.69 165 GLY A C 1
ATOM 1347 O O . GLY A 1 165 ? -47.955 -15.896 65.304 1.00 79.69 165 GLY A O 1
ATOM 1348 N N . PHE A 1 166 ? -48.868 -15.653 63.267 1.00 80.19 166 PHE A N 1
ATOM 1349 C CA . PHE A 1 166 ? -50.059 -16.452 63.559 1.00 80.19 166 PHE A CA 1
ATOM 1350 C C . PHE A 1 166 ? -49.714 -17.905 63.920 1.00 80.19 166 PHE A C 1
ATOM 1352 O O . PHE A 1 166 ? -50.179 -18.420 64.940 1.00 80.19 166 PHE A O 1
ATOM 1359 N N . TYR A 1 167 ? -48.850 -18.554 63.130 1.00 79.31 167 TYR A N 1
ATOM 1360 C CA . TYR A 1 167 ? -48.431 -19.934 63.381 1.00 79.31 167 TYR A CA 1
ATOM 1361 C C . TYR A 1 167 ? -47.687 -20.075 64.714 1.00 79.31 167 TYR A C 1
ATOM 1363 O O . TYR A 1 167 ? -47.999 -20.965 65.505 1.00 79.31 167 TYR A O 1
ATOM 1371 N N . PHE A 1 168 ? -46.743 -19.176 65.013 1.00 80.25 168 PHE A N 1
ATOM 1372 C CA . PHE A 1 168 ? -46.033 -19.195 66.292 1.00 80.25 168 PHE A CA 1
ATOM 1373 C C . PHE A 1 168 ? -46.951 -18.942 67.484 1.00 80.25 168 PHE A C 1
ATOM 1375 O O . PHE A 1 168 ? -46.789 -19.614 68.502 1.00 80.25 168 PHE A O 1
ATOM 1382 N N . SER A 1 169 ? -47.911 -18.023 67.368 1.00 79.19 169 SER A N 1
ATOM 1383 C CA . SER A 1 169 ? -48.894 -17.756 68.422 1.00 79.19 169 SER A CA 1
ATOM 1384 C C . SER A 1 169 ? -49.755 -18.987 68.708 1.00 79.19 169 SER A C 1
ATOM 1386 O O . SER A 1 169 ? -49.856 -19.387 69.867 1.00 79.19 169 SER A O 1
ATOM 1388 N N . ARG A 1 170 ? -50.278 -19.667 67.672 1.00 78.44 170 ARG A N 1
ATOM 1389 C CA . ARG A 1 170 ? -51.010 -20.939 67.843 1.00 78.44 170 ARG A CA 1
ATOM 1390 C C . ARG A 1 170 ? -50.140 -22.025 68.458 1.00 78.44 170 ARG A C 1
ATOM 1392 O O . ARG A 1 170 ? -50.582 -22.709 69.372 1.00 78.44 170 ARG A O 1
ATOM 1399 N N . ARG A 1 171 ? -48.898 -22.173 67.993 1.00 76.62 171 ARG A N 1
ATOM 1400 C CA . ARG A 1 171 ? -47.988 -23.205 68.504 1.00 76.62 171 ARG A CA 1
ATOM 1401 C C . ARG A 1 171 ? -47.584 -22.952 69.955 1.00 76.62 171 ARG A C 1
ATOM 1403 O O . ARG A 1 171 ? -47.402 -23.898 70.709 1.00 76.62 171 ARG A O 1
ATOM 1410 N N . LYS A 1 172 ? -47.443 -21.684 70.351 1.00 75.81 172 LYS A N 1
ATOM 1411 C CA . LYS A 1 172 ? -47.153 -21.290 71.734 1.00 75.81 172 LYS A CA 1
ATOM 1412 C C . LYS A 1 172 ? -48.366 -21.507 72.642 1.00 75.81 172 LYS A C 1
ATOM 1414 O O . LYS A 1 172 ? -48.176 -21.966 73.758 1.00 75.81 172 LYS A O 1
ATOM 1419 N N . ALA A 1 173 ? -49.578 -21.231 72.159 1.00 76.50 173 ALA A N 1
ATOM 1420 C CA . ALA A 1 173 ? -50.817 -21.530 72.877 1.00 76.50 173 ALA A CA 1
ATOM 1421 C C . ALA A 1 173 ? -51.036 -23.044 73.047 1.00 76.50 173 ALA A C 1
ATOM 1423 O O . ALA A 1 173 ? -51.339 -23.487 74.147 1.00 76.50 173 ALA A O 1
ATOM 1424 N N . ALA A 1 174 ? -50.791 -23.840 72.000 1.00 75.06 174 ALA A N 1
ATOM 1425 C CA . ALA A 1 174 ? -50.849 -25.302 72.069 1.00 75.06 174 ALA A CA 1
ATOM 1426 C C . ALA A 1 174 ? -49.813 -25.871 73.054 1.00 75.06 174 ALA A C 1
ATOM 1428 O O . ALA A 1 174 ? -50.163 -26.632 73.945 1.00 75.06 174 ALA A O 1
ATOM 1429 N N . ALA A 1 175 ? -48.560 -25.409 72.984 1.00 71.38 175 ALA A N 1
ATOM 1430 C CA . ALA A 1 175 ? -47.520 -25.822 73.929 1.00 71.38 175 ALA A CA 1
ATOM 1431 C C . ALA A 1 175 ? -47.782 -25.353 75.376 1.00 71.38 175 ALA A C 1
ATOM 1433 O O . ALA A 1 175 ? -47.279 -25.961 76.315 1.00 71.38 175 ALA A O 1
ATOM 1434 N N . ALA A 1 176 ? -48.538 -24.266 75.571 1.00 72.69 176 ALA A N 1
ATOM 1435 C CA . ALA A 1 176 ? -48.971 -23.829 76.897 1.00 72.69 176 ALA A CA 1
ATOM 1436 C C . ALA A 1 176 ? -50.127 -24.687 77.440 1.00 72.69 176 ALA A C 1
ATOM 1438 O O . ALA A 1 176 ? -50.191 -24.898 78.647 1.00 72.69 176 ALA A O 1
ATOM 1439 N N . ALA A 1 177 ? -51.001 -25.198 76.565 1.00 73.56 177 ALA A N 1
ATOM 1440 C CA . ALA A 1 177 ? -52.087 -26.110 76.925 1.00 73.56 177 ALA A CA 1
ATOM 1441 C C . ALA A 1 177 ? -51.591 -27.536 77.229 1.00 73.56 177 ALA A C 1
ATOM 1443 O O . ALA A 1 177 ? -52.129 -28.193 78.112 1.00 73.56 177 ALA A O 1
ATOM 1444 N N . GLU A 1 178 ? -50.545 -27.998 76.539 1.0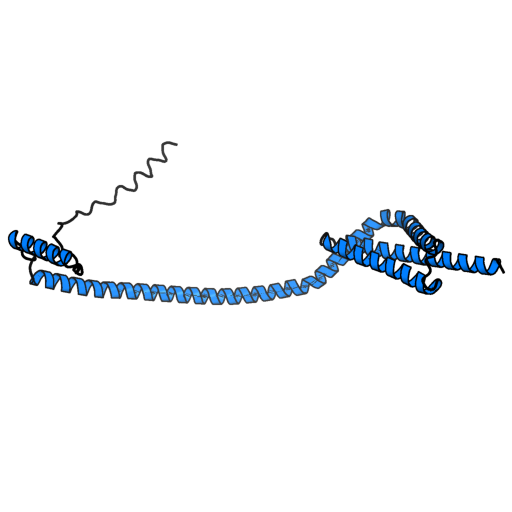0 67.44 178 GLU A N 1
ATOM 1445 C CA . GLU A 1 178 ? -49.954 -29.332 76.738 1.00 67.44 178 GLU A CA 1
ATOM 1446 C C . GLU A 1 178 ? -49.007 -29.408 77.953 1.00 67.44 178 GLU A C 1
ATOM 1448 O O . GLU A 1 178 ? -48.608 -30.498 78.362 1.00 67.44 178 GLU A O 1
ATOM 1453 N N . GLY A 1 179 ? -48.673 -28.268 78.571 1.00 63.78 179 GLY A N 1
ATOM 1454 C CA . GLY A 1 179 ? -47.708 -28.194 79.669 1.00 63.78 179 GLY A CA 1
ATOM 1455 C C . GLY A 1 179 ? -46.275 -28.556 79.237 1.00 63.78 179 GLY A C 1
ATOM 1456 O O . GLY A 1 179 ? -46.032 -29.007 78.116 1.00 63.78 179 GLY A O 1
ATOM 1457 N N . PRO A 1 180 ? -45.259 -28.325 80.090 1.00 65.81 180 PRO A N 1
ATOM 1458 C CA . PRO A 1 180 ? -43.913 -28.800 79.794 1.00 65.81 180 PRO A CA 1
ATOM 1459 C C . PRO A 1 180 ? -43.928 -30.338 79.709 1.00 65.81 180 PRO A C 1
ATOM 1461 O O . PRO A 1 180 ? -44.512 -30.976 80.588 1.00 65.81 180 PRO A O 1
ATOM 1464 N N . PRO A 1 181 ? -43.283 -30.952 78.695 1.00 65.38 181 PRO A N 1
ATOM 1465 C CA . PRO A 1 181 ? -43.245 -32.404 78.581 1.00 65.38 181 PRO A CA 1
ATOM 1466 C C . PRO A 1 181 ? -42.675 -32.995 79.872 1.00 65.38 181 PRO A C 1
ATOM 1468 O O . PRO A 1 181 ? -41.616 -32.560 80.340 1.00 65.38 181 PRO A O 1
ATOM 1471 N N . LYS A 1 182 ? -43.395 -33.960 80.459 1.00 67.00 182 LYS A N 1
ATOM 1472 C CA . LYS A 1 182 ? -42.983 -34.626 81.698 1.00 67.00 182 LYS A CA 1
ATOM 1473 C C . LYS A 1 182 ? -41.553 -35.160 81.508 1.00 67.00 182 LYS A C 1
ATOM 1475 O O . LYS A 1 182 ? -41.298 -35.831 80.504 1.00 67.00 182 LYS A O 1
ATOM 1480 N N . PRO A 1 183 ? -40.599 -34.836 82.400 1.00 64.69 183 PRO A N 1
ATOM 1481 C CA . PRO A 1 183 ? -39.229 -35.302 82.249 1.00 64.69 183 PRO A CA 1
ATOM 1482 C C . PRO A 1 183 ? -39.219 -36.830 82.292 1.00 64.69 183 PRO A C 1
ATOM 1484 O O . PRO A 1 183 ? -39.700 -37.426 83.253 1.00 64.69 183 PRO A O 1
ATOM 1487 N N . LEU A 1 184 ? -38.690 -37.443 81.230 1.00 68.94 184 LEU A N 1
ATOM 1488 C CA . LEU A 1 184 ? -38.608 -38.895 81.096 1.00 68.94 184 LEU A CA 1
ATOM 1489 C C . LEU A 1 184 ? -37.821 -39.477 82.279 1.00 68.94 184 LEU A C 1
ATOM 1491 O O . LEU A 1 184 ? -36.700 -39.015 82.542 1.00 68.94 184 LEU A O 1
ATOM 1495 N N . SER A 1 185 ? -38.401 -40.457 82.973 1.00 74.88 185 SER A N 1
ATOM 1496 C CA . SER A 1 185 ? -37.763 -41.114 84.117 1.00 74.88 185 SER A CA 1
ATOM 1497 C C . SER A 1 185 ? -36.519 -41.900 83.679 1.00 74.88 185 SER A C 1
ATOM 1499 O O . SER A 1 185 ? -36.353 -42.229 82.502 1.00 74.88 185 SER A O 1
ATOM 1501 N N . LEU A 1 186 ? -35.596 -42.168 84.610 1.00 74.56 186 LEU A N 1
ATOM 1502 C CA . LEU A 1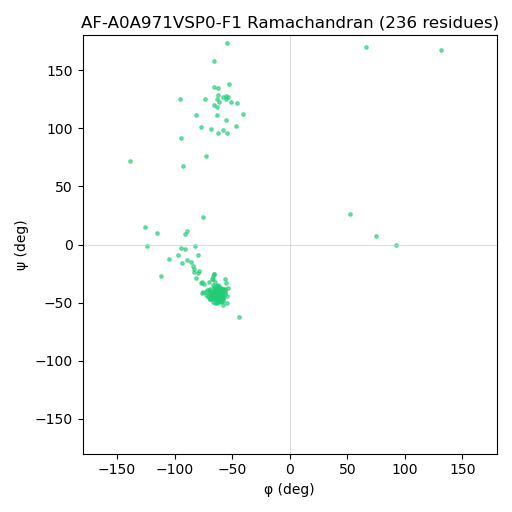 186 ? -34.337 -42.876 84.318 1.00 74.56 186 LEU A CA 1
ATOM 1503 C C . LEU A 1 186 ? -34.572 -44.253 83.679 1.00 74.56 186 LEU A C 1
ATOM 1505 O O . LEU A 1 186 ? -33.853 -44.619 82.752 1.00 74.56 186 LEU A O 1
ATOM 1509 N N . GLU A 1 187 ? -35.603 -44.968 84.125 1.00 78.44 187 GLU A N 1
ATOM 1510 C CA . GLU A 1 187 ? -35.977 -46.283 83.598 1.00 78.44 187 GLU A CA 1
ATOM 1511 C C . GLU A 1 187 ? -36.518 -46.192 82.163 1.00 78.44 187 GLU A C 1
ATOM 1513 O O . GLU A 1 187 ? -36.045 -46.891 81.271 1.00 78.44 187 GLU A O 1
ATOM 1518 N N . GLU A 1 188 ? -37.410 -45.239 81.883 1.00 76.25 188 GLU A N 1
ATOM 1519 C CA . GLU A 1 188 ? -37.936 -45.004 80.529 1.00 76.25 188 GLU A CA 1
ATOM 1520 C C . GLU A 1 188 ? -36.847 -44.541 79.547 1.00 76.25 188 GLU A C 1
ATOM 1522 O O . GLU A 1 188 ? -36.888 -44.867 78.360 1.00 76.25 188 GLU A O 1
ATOM 1527 N N . ARG A 1 189 ? -35.842 -43.796 80.029 1.00 70.44 189 ARG A N 1
ATOM 1528 C CA . ARG A 1 189 ? -34.664 -43.415 79.232 1.00 70.44 189 ARG A CA 1
ATOM 1529 C C . ARG A 1 189 ? -33.810 -44.622 78.876 1.00 70.44 189 ARG A C 1
ATOM 1531 O O . ARG A 1 189 ? -33.407 -44.742 77.723 1.00 70.44 189 ARG A O 1
ATOM 1538 N N . ARG A 1 190 ? -33.538 -45.499 79.845 1.00 77.12 190 ARG A N 1
ATOM 1539 C CA . ARG A 1 190 ? -32.781 -46.740 79.623 1.00 77.12 190 ARG A CA 1
ATOM 1540 C C . ARG A 1 190 ? -33.508 -47.652 78.638 1.00 77.12 190 ARG A C 1
ATOM 1542 O O . ARG A 1 190 ? -32.879 -48.126 77.700 1.00 77.12 190 ARG A O 1
ATOM 1549 N N . ALA A 1 191 ? -34.824 -47.802 78.786 1.00 77.88 191 ALA A N 1
ATOM 1550 C CA . ALA A 1 191 ? -35.656 -48.581 77.871 1.00 77.88 191 ALA A CA 1
ATOM 1551 C C . ALA A 1 191 ? -35.661 -48.006 76.444 1.00 77.88 191 ALA A C 1
ATOM 1553 O O . ALA A 1 191 ? -35.520 -48.759 75.486 1.00 77.88 191 ALA A O 1
ATOM 1554 N N . ARG A 1 192 ? -35.743 -46.676 76.286 1.00 74.94 192 ARG A N 1
ATOM 1555 C CA . ARG A 1 192 ? -35.623 -46.027 74.967 1.00 74.94 192 ARG A CA 1
ATOM 1556 C C . ARG A 1 192 ? -34.267 -46.258 74.315 1.00 74.94 192 ARG A C 1
ATOM 1558 O O . ARG A 1 192 ? -34.223 -46.543 73.128 1.00 74.94 192 ARG A O 1
ATOM 1565 N N . ILE A 1 193 ? -33.180 -46.131 75.075 1.00 74.69 193 ILE A N 1
ATOM 1566 C CA . ILE A 1 193 ? -31.821 -46.346 74.559 1.00 74.69 193 ILE A CA 1
ATOM 1567 C C . ILE A 1 193 ? -31.629 -47.813 74.166 1.00 74.69 193 ILE A C 1
ATOM 1569 O O . ILE A 1 193 ? -31.058 -48.089 73.117 1.00 74.69 193 ILE A O 1
ATOM 1573 N N . ALA A 1 194 ? -32.145 -48.749 74.967 1.00 78.81 194 ALA A N 1
ATOM 1574 C CA . ALA A 1 194 ? -32.128 -50.171 74.639 1.00 78.81 194 ALA A CA 1
ATOM 1575 C C . ALA A 1 194 ? -32.926 -50.463 73.356 1.00 78.81 194 ALA A C 1
ATOM 1577 O O . ALA A 1 194 ? -32.414 -51.141 72.474 1.00 78.81 194 ALA A O 1
ATOM 1578 N N . GLN A 1 195 ? -34.121 -49.881 73.199 1.00 77.06 195 GLN A N 1
ATOM 1579 C CA . GLN A 1 195 ? -34.920 -49.998 71.972 1.00 77.06 195 GLN A CA 1
ATOM 1580 C C . GLN A 1 195 ? -34.235 -49.364 70.752 1.00 77.06 195 GLN A C 1
ATOM 1582 O O . GLN A 1 195 ? -34.269 -49.935 69.666 1.00 77.06 195 GLN A O 1
ATOM 1587 N N . GLU A 1 196 ? -33.594 -48.203 70.911 1.00 75.38 196 GLU A N 1
ATOM 1588 C CA . GLU A 1 196 ? -32.796 -47.577 69.849 1.00 75.38 196 GLU A CA 1
ATOM 1589 C C . GLU A 1 196 ? -31.587 -48.444 69.464 1.00 75.38 196 GLU A C 1
ATOM 1591 O O . GLU A 1 196 ? -31.313 -48.600 68.275 1.00 75.38 196 GLU A O 1
ATOM 1596 N N . MET A 1 197 ? -30.901 -49.056 70.437 1.00 69.12 197 MET A N 1
ATOM 1597 C CA . MET A 1 197 ? -29.810 -50.006 70.189 1.00 69.12 197 MET A CA 1
ATOM 1598 C C . MET A 1 197 ? -30.301 -51.276 69.490 1.00 69.12 197 MET A C 1
ATOM 1600 O O . MET A 1 197 ? -29.652 -51.732 68.555 1.00 69.12 197 MET A O 1
ATOM 1604 N N . GLU A 1 198 ? -31.442 -51.839 69.888 1.00 76.06 198 GLU A N 1
ATOM 1605 C CA . GLU A 1 198 ? -32.013 -53.023 69.233 1.00 76.06 198 GLU A CA 1
ATOM 1606 C C . GLU A 1 198 ? -32.441 -52.737 67.789 1.00 76.06 198 GLU A C 1
ATOM 1608 O O . GLU A 1 198 ? -32.151 -53.536 66.897 1.00 76.06 198 GLU A O 1
ATOM 1613 N N . MET A 1 199 ? -33.072 -51.586 67.532 1.00 67.69 199 MET A N 1
ATOM 1614 C CA . M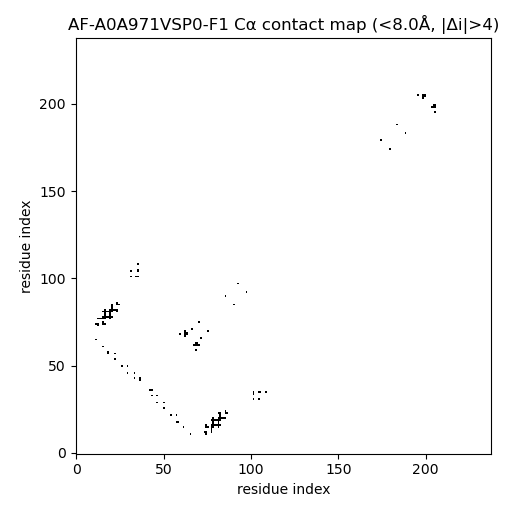ET A 1 199 ? -33.412 -51.151 66.171 1.00 67.69 199 MET A CA 1
ATOM 1615 C C . MET A 1 199 ? -32.155 -50.921 65.320 1.00 67.69 199 MET A C 1
ATOM 1617 O O . MET A 1 199 ? -32.103 -51.354 64.169 1.00 67.69 199 MET A O 1
ATOM 1621 N N . PHE A 1 200 ? -31.102 -50.335 65.902 1.00 68.88 200 PHE A N 1
ATOM 1622 C CA . PHE A 1 200 ? -29.807 -50.163 65.240 1.00 68.88 200 PHE A CA 1
ATOM 1623 C C . PHE A 1 200 ? -29.149 -51.506 64.885 1.00 68.88 200 PHE A C 1
ATOM 1625 O O . PHE A 1 200 ? -28.669 -51.679 63.766 1.00 68.88 200 PHE A O 1
ATOM 1632 N N . MET A 1 201 ? -29.183 -52.486 65.795 1.00 72.06 201 MET A N 1
ATOM 1633 C CA . MET A 1 201 ? -28.656 -53.837 65.554 1.00 72.06 201 MET A CA 1
ATOM 1634 C C . MET A 1 201 ? -29.449 -54.604 64.483 1.00 72.06 201 MET A C 1
ATOM 1636 O O . MET A 1 201 ? -28.887 -55.476 63.823 1.00 72.06 201 MET A O 1
ATOM 1640 N N . ARG A 1 202 ? -30.730 -54.268 6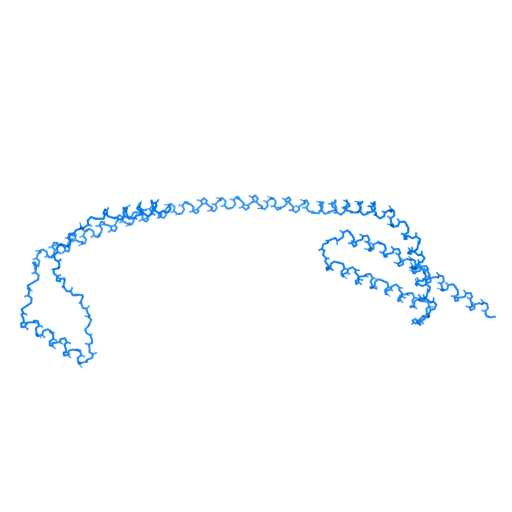4.267 1.00 75.25 202 ARG A N 1
ATOM 1641 C CA . ARG A 1 202 ? -31.570 -54.810 63.181 1.00 75.25 202 ARG A CA 1
ATOM 1642 C C . ARG A 1 202 ? -31.372 -54.114 61.826 1.00 75.25 202 ARG A C 1
ATOM 1644 O O . ARG A 1 202 ? -31.988 -54.527 60.850 1.00 75.25 202 ARG A O 1
ATOM 1651 N N . GLY A 1 203 ? -30.513 -53.094 61.738 1.00 69.81 203 GLY A N 1
ATOM 1652 C CA . GLY A 1 203 ? -30.221 -52.384 60.485 1.00 69.81 203 GLY A CA 1
ATOM 1653 C C . GLY A 1 203 ? -31.328 -51.431 60.018 1.00 69.81 203 GLY A C 1
ATOM 1654 O O . GLY A 1 203 ? -31.226 -50.852 58.936 1.00 69.81 203 GLY A O 1
ATOM 1655 N N . GLU A 1 204 ? -32.359 -51.219 60.834 1.00 71.12 204 GLU A N 1
ATOM 1656 C CA . GLU A 1 204 ? -33.422 -50.249 60.592 1.00 71.12 204 GLU A CA 1
ATOM 1657 C C . GLU A 1 204 ? -33.055 -48.945 61.314 1.00 71.12 204 GLU A C 1
ATOM 1659 O O . GLU A 1 204 ? -33.333 -48.756 62.498 1.00 71.12 204 GLU A O 1
ATOM 1664 N N . LEU A 1 205 ? -32.363 -48.031 60.626 1.00 55.59 205 LEU A N 1
ATOM 1665 C CA . LEU A 1 205 ? -32.075 -46.707 61.188 1.00 55.59 205 LEU A CA 1
ATOM 1666 C C . LEU A 1 205 ? -33.397 -45.952 61.424 1.00 55.59 205 LEU A C 1
ATOM 1668 O O . LEU A 1 205 ? -34.162 -45.767 60.472 1.00 55.59 205 LEU A O 1
ATOM 1672 N N . PRO A 1 206 ? -33.673 -45.452 62.643 1.00 52.31 206 PRO A N 1
ATOM 1673 C CA . PRO A 1 206 ? -34.864 -44.654 62.869 1.00 52.31 206 PRO A CA 1
ATOM 1674 C C . PRO A 1 206 ? -34.753 -43.342 62.085 1.00 52.31 206 PRO A C 1
ATOM 1676 O O . PRO A 1 206 ? -33.726 -42.658 62.119 1.00 52.31 206 PRO A O 1
ATOM 1679 N N . GLN A 1 207 ? -35.838 -42.946 61.415 1.00 47.66 207 GLN A N 1
ATOM 1680 C CA . GLN A 1 207 ? -36.032 -41.557 60.998 1.00 47.66 207 GLN A CA 1
ATOM 1681 C C . GLN A 1 207 ? -35.911 -40.696 62.258 1.00 47.66 207 GLN A C 1
ATOM 1683 O O . GLN A 1 207 ? -36.788 -40.736 63.125 1.00 47.66 207 GLN A O 1
ATOM 1688 N N . MET A 1 208 ? -34.805 -39.958 62.391 1.00 43.22 208 MET A N 1
ATOM 1689 C CA . MET A 1 208 ? -34.588 -39.047 63.510 1.00 43.22 208 MET A CA 1
ATOM 1690 C C . MET A 1 208 ? -35.722 -38.023 63.536 1.00 43.22 208 MET A C 1
ATOM 1692 O O . MET A 1 208 ? -35.704 -37.017 62.827 1.00 43.22 208 MET A O 1
ATOM 1696 N N . SER A 1 209 ? -36.717 -38.266 64.386 1.00 45.44 209 SER A N 1
ATOM 1697 C CA . SER A 1 209 ? -37.610 -37.205 64.825 1.00 45.44 209 SER A CA 1
ATOM 1698 C C . SER A 1 209 ? -36.742 -36.188 65.572 1.00 45.44 209 SER A C 1
ATOM 1700 O O . SER A 1 209 ? -35.965 -36.597 66.441 1.00 45.44 209 SER A O 1
ATOM 1702 N N . PRO A 1 210 ? -36.808 -34.885 65.232 1.00 36.91 210 PRO A N 1
ATOM 1703 C CA . PRO A 1 210 ? -35.937 -33.883 65.830 1.00 36.91 210 PRO A CA 1
ATOM 1704 C C . PRO A 1 210 ? -36.021 -33.968 67.356 1.00 36.91 210 PRO A C 1
ATOM 1706 O O . PRO A 1 210 ? -37.134 -34.110 67.875 1.00 36.91 210 PRO A O 1
ATOM 1709 N N . PRO A 1 211 ? -34.897 -33.869 68.090 1.00 38.75 211 PRO A N 1
ATOM 1710 C CA . PRO A 1 211 ? -34.924 -33.997 69.537 1.00 38.75 211 PRO A CA 1
ATOM 1711 C C . PRO A 1 211 ? -35.919 -32.988 70.111 1.00 38.75 211 PRO A C 1
ATOM 1713 O O . PRO A 1 211 ? -35.842 -31.784 69.835 1.00 38.75 211 PRO A O 1
ATOM 1716 N N . ALA A 1 212 ? -36.877 -33.492 70.896 1.00 43.38 212 ALA A N 1
ATOM 1717 C CA . ALA A 1 212 ? -37.768 -32.660 71.685 1.00 43.38 212 ALA A CA 1
ATOM 1718 C C . ALA A 1 212 ? -36.897 -31.686 72.480 1.00 43.38 212 ALA A C 1
ATOM 1720 O O . ALA A 1 212 ? -35.978 -32.110 73.184 1.00 43.38 212 ALA A O 1
ATOM 1721 N N . LYS A 1 213 ? -37.140 -30.382 72.292 1.00 40.25 213 LYS A N 1
ATOM 1722 C CA . LYS A 1 213 ? -36.362 -29.296 72.892 1.00 40.25 213 LYS A CA 1
ATOM 1723 C C . LYS A 1 213 ? -36.136 -29.573 74.378 1.00 40.25 213 LYS A C 1
ATOM 1725 O O . LYS A 1 213 ? -37.016 -29.318 75.195 1.00 40.25 213 LYS A O 1
ATOM 1730 N N . GLN A 1 214 ? -34.939 -30.031 74.733 1.00 37.62 214 GLN A N 1
ATOM 1731 C CA . GLN A 1 214 ? -34.451 -29.868 76.089 1.00 37.62 214 GLN A CA 1
ATOM 1732 C C . GLN A 1 214 ? -34.266 -28.368 76.293 1.00 37.62 214 GLN A C 1
ATOM 1734 O O . GLN A 1 214 ? -33.569 -27.698 75.529 1.00 37.62 214 GLN A O 1
ATOM 1739 N N . ASN A 1 215 ? -34.986 -27.838 77.276 1.00 40.97 215 ASN A N 1
ATOM 1740 C CA . ASN A 1 215 ? -34.929 -26.449 77.696 1.00 40.97 215 ASN A CA 1
ATOM 174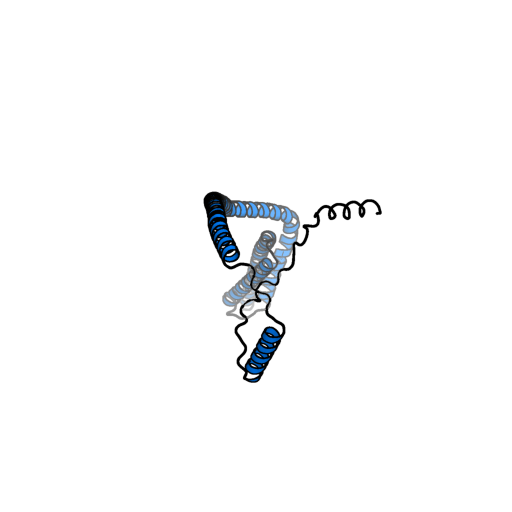1 C C . ASN A 1 215 ? -33.484 -26.050 78.031 1.00 40.97 215 ASN A C 1
ATOM 1743 O O . ASN A 1 215 ? -33.029 -26.220 79.157 1.00 40.97 215 ASN A O 1
ATOM 1747 N N . SER A 1 216 ? -32.771 -25.454 77.076 1.00 34.81 216 SER A N 1
ATOM 1748 C CA . SER A 1 216 ? -31.645 -24.578 77.383 1.00 34.81 216 SER A CA 1
ATOM 1749 C C . SER A 1 216 ? -32.222 -23.207 77.742 1.00 34.81 216 SER A C 1
ATOM 1751 O O . SER A 1 216 ? -32.809 -22.542 76.882 1.00 34.81 216 SER A O 1
ATOM 1753 N N . GLY A 1 217 ? -32.100 -22.816 79.013 1.00 34.62 217 GLY A N 1
ATOM 1754 C CA . GLY A 1 217 ? -32.561 -21.536 79.559 1.00 34.62 217 GLY A CA 1
ATOM 1755 C C . GLY A 1 217 ? -32.028 -20.294 78.819 1.00 34.62 217 GLY A C 1
ATOM 1756 O O . GLY A 1 217 ? -31.204 -20.395 77.905 1.00 34.62 217 GLY A O 1
ATOM 1757 N N . PRO A 1 218 ? -32.507 -19.088 79.176 1.00 35.34 218 PRO A N 1
ATOM 1758 C CA . PRO A 1 218 ? -32.317 -17.887 78.372 1.00 35.34 218 PRO A CA 1
ATOM 1759 C C . PRO A 1 218 ? -30.833 -17.523 78.241 1.00 35.34 218 PRO A C 1
ATOM 1761 O O . PRO A 1 218 ? -30.197 -17.055 79.185 1.00 35.34 218 PRO A O 1
ATOM 1764 N N . ARG A 1 219 ? -30.281 -17.665 77.029 1.00 34.91 219 ARG A N 1
ATOM 1765 C CA . ARG A 1 219 ? -28.974 -17.101 76.675 1.00 34.91 219 ARG A CA 1
ATOM 1766 C C . ARG A 1 219 ? -29.117 -15.577 76.646 1.00 34.91 219 ARG A C 1
ATOM 1768 O O . ARG A 1 219 ? -29.638 -15.015 75.680 1.00 34.91 219 ARG A O 1
ATOM 1775 N N . LYS A 1 220 ? -28.699 -14.915 77.733 1.00 32.81 220 LYS A N 1
ATOM 1776 C CA . LYS A 1 220 ? -28.608 -13.451 77.844 1.00 32.81 220 LYS A CA 1
ATOM 1777 C C . LYS A 1 220 ? -27.950 -12.892 76.576 1.00 32.81 220 LYS A C 1
ATOM 1779 O O . LYS A 1 220 ? -26.834 -13.275 76.228 1.00 32.81 220 LYS A O 1
ATOM 1784 N N . LYS A 1 221 ? -28.652 -11.995 75.874 1.00 33.94 221 LYS A N 1
ATOM 1785 C CA . LYS A 1 221 ? -28.107 -11.221 74.751 1.00 33.94 221 LYS A CA 1
ATOM 1786 C C . LYS A 1 221 ? -26.966 -10.344 75.274 1.00 33.94 221 LYS A C 1
ATOM 1788 O O . LYS A 1 221 ? -27.199 -9.260 75.796 1.00 33.94 221 LYS A O 1
ATOM 1793 N N . GLY A 1 222 ? -25.738 -10.830 75.127 1.00 33.28 222 GLY A N 1
ATOM 1794 C CA . GLY A 1 222 ? -24.530 -10.031 75.263 1.00 33.28 222 GLY A CA 1
ATOM 1795 C C . GLY A 1 222 ? -24.499 -8.954 74.181 1.00 33.28 222 GLY A C 1
ATOM 1796 O O . GLY A 1 222 ? -24.515 -9.243 72.986 1.00 33.28 222 GLY A O 1
ATOM 1797 N N . SER A 1 223 ? -24.505 -7.711 74.644 1.00 35.47 223 SER A N 1
ATOM 1798 C CA . SER A 1 223 ? -24.319 -6.462 73.914 1.00 35.47 223 SER A CA 1
ATOM 1799 C C . SER A 1 223 ? -23.221 -6.546 72.839 1.00 35.47 223 SER A C 1
ATOM 1801 O O . SER A 1 223 ? -22.032 -6.624 73.145 1.00 35.47 223 SER A O 1
ATOM 1803 N N . LYS A 1 224 ? -23.597 -6.468 71.554 1.00 37.31 224 LYS A N 1
ATOM 1804 C CA . LYS A 1 224 ? -22.663 -6.148 70.459 1.00 37.31 224 LYS A CA 1
ATOM 1805 C C . LYS A 1 224 ? -22.303 -4.657 70.534 1.00 37.31 224 LYS A C 1
ATOM 1807 O O . LYS A 1 224 ? -22.822 -3.857 69.762 1.00 37.31 224 LYS A O 1
ATOM 1812 N N . LYS A 1 225 ? -21.430 -4.275 71.471 1.00 38.44 225 LYS A N 1
ATOM 1813 C CA . LYS A 1 225 ? -20.844 -2.919 71.534 1.00 38.44 225 LYS A CA 1
ATOM 1814 C C . LYS A 1 225 ? -19.306 -2.901 71.523 1.00 38.44 225 LYS A C 1
ATOM 1816 O O . LYS A 1 225 ? -18.729 -1.829 71.457 1.00 38.44 225 LYS A O 1
ATOM 1821 N N . GLY A 1 226 ? -18.639 -4.059 71.490 1.00 40.38 226 GLY A N 1
ATOM 1822 C CA . GLY A 1 226 ? -17.171 -4.157 71.599 1.00 40.38 226 GLY A CA 1
ATOM 1823 C C . GLY A 1 226 ? -16.364 -4.208 70.292 1.00 40.38 226 GLY A C 1
ATOM 1824 O O . GLY A 1 226 ? -15.143 -4.238 70.347 1.00 40.38 226 GLY A O 1
ATOM 1825 N N . SER A 1 227 ? -16.991 -4.220 69.109 1.00 41.16 227 SER A N 1
ATOM 1826 C CA . SER A 1 227 ? -16.251 -4.456 67.850 1.00 41.16 227 SER A CA 1
ATOM 1827 C C . SER A 1 227 ? -15.731 -3.191 67.152 1.00 41.16 227 SER A C 1
ATOM 1829 O O . SER A 1 227 ? -15.060 -3.316 66.135 1.00 41.16 227 SER A O 1
ATOM 1831 N N . LYS A 1 228 ? -16.027 -1.985 67.660 1.00 40.69 228 LYS A N 1
ATOM 1832 C CA . LYS A 1 228 ? -15.576 -0.717 67.045 1.00 40.69 228 LYS A CA 1
ATOM 1833 C C . LYS A 1 228 ? -14.311 -0.113 67.673 1.00 40.69 228 LYS A C 1
ATOM 1835 O O . LYS A 1 228 ? -13.750 0.808 67.090 1.00 40.69 228 LYS A O 1
ATOM 1840 N N . ASP A 1 229 ? -13.830 -0.639 68.802 1.00 44.56 229 ASP A N 1
ATOM 1841 C CA . ASP A 1 229 ? -12.650 -0.089 69.497 1.00 44.56 229 ASP A CA 1
ATOM 1842 C C . ASP A 1 229 ? -11.314 -0.750 69.121 1.00 44.56 229 ASP A C 1
ATOM 1844 O O . ASP A 1 229 ? -10.252 -0.166 69.342 1.00 44.56 229 ASP A O 1
ATOM 1848 N N . TYR A 1 230 ? -11.333 -1.921 68.481 1.00 43.34 230 TYR A N 1
ATOM 1849 C CA . TYR A 1 230 ? -10.103 -2.588 68.033 1.00 43.34 230 TYR A CA 1
ATOM 1850 C C . TYR A 1 230 ? -9.543 -2.016 66.724 1.00 43.34 230 TYR A C 1
ATOM 1852 O O . TYR A 1 230 ? -8.336 -2.063 66.495 1.00 43.34 230 TYR A O 1
ATOM 1860 N N . GLU A 1 231 ? -10.386 -1.396 65.899 1.00 46.09 231 GLU A N 1
ATOM 1861 C CA . GLU A 1 231 ? -9.970 -0.815 64.617 1.00 46.09 231 GLU A CA 1
ATOM 1862 C C . GLU A 1 231 ? -9.364 0.594 64.782 1.00 46.09 231 GLU A C 1
ATOM 1864 O O . GLU A 1 231 ? -8.514 1.013 64.000 1.00 46.09 231 GLU A O 1
ATOM 1869 N N . LYS A 1 232 ? -9.702 1.304 65.872 1.00 45.97 232 LYS A N 1
ATOM 1870 C CA . LYS A 1 232 ? -9.168 2.645 66.174 1.00 45.97 232 LYS A CA 1
ATOM 1871 C C . LYS A 1 232 ? -7.812 2.655 66.890 1.00 45.97 232 LYS A C 1
ATOM 1873 O O . LYS A 1 232 ? -7.129 3.675 66.851 1.00 45.97 232 LYS A O 1
ATOM 1878 N N . LYS A 1 233 ? -7.386 1.551 67.517 1.00 49.75 233 LYS A N 1
ATOM 1879 C CA . LYS A 1 233 ? -6.072 1.465 68.193 1.00 49.75 233 LYS A CA 1
ATOM 1880 C C . LYS A 1 233 ? -4.924 0.999 67.291 1.00 49.75 233 LYS A C 1
ATOM 1882 O O . LYS A 1 233 ? -3.772 1.185 67.667 1.00 49.75 233 LYS A O 1
ATOM 1887 N N . ARG A 1 234 ? -5.204 0.462 66.097 1.00 48.47 234 ARG A N 1
ATOM 1888 C CA . ARG A 1 234 ? -4.160 0.029 65.148 1.00 48.47 234 ARG A CA 1
ATOM 1889 C C . ARG A 1 234 ? -3.601 1.169 64.284 1.00 48.47 234 ARG A C 1
ATOM 1891 O O . ARG A 1 234 ? -2.471 1.078 63.837 1.00 48.47 234 ARG A O 1
ATOM 1898 N N . HIS A 1 235 ? -4.339 2.272 64.134 1.00 49.31 235 HIS A N 1
ATOM 1899 C CA . HIS A 1 235 ? -3.924 3.446 63.347 1.00 49.31 235 HIS A CA 1
ATOM 1900 C C . HIS A 1 235 ? -3.172 4.535 64.138 1.00 49.31 235 HIS A C 1
ATOM 1902 O O . HIS A 1 235 ? -2.932 5.614 63.609 1.00 49.31 235 HIS A O 1
ATOM 1908 N N . LYS A 1 236 ? -2.790 4.279 65.398 1.00 50.25 236 LYS A N 1
ATOM 1909 C CA . LYS A 1 236 ? -1.975 5.208 66.213 1.00 50.25 236 LYS A CA 1
ATOM 1910 C C . LYS A 1 236 ? -0.589 4.664 66.594 1.00 50.25 236 LYS A C 1
ATOM 1912 O O . LYS A 1 236 ? 0.092 5.261 67.421 1.00 50.25 236 LYS A O 1
ATOM 1917 N N . LYS A 1 237 ? -0.183 3.538 66.004 1.00 47.44 237 LYS A N 1
ATOM 1918 C CA . LYS A 1 237 ? 1.182 2.993 66.057 1.00 47.44 237 LYS A CA 1
ATOM 1919 C C . LYS A 1 237 ? 1.558 2.453 64.674 1.00 47.44 237 LYS A C 1
ATOM 1921 O O . LYS A 1 237 ? 1.574 1.244 64.461 1.00 47.44 237 LYS A O 1
ATOM 1926 N N . ALA A 1 238 ? 1.772 3.374 63.748 1.00 46.12 238 ALA A N 1
ATOM 1927 C CA . ALA A 1 238 ? 2.572 3.219 62.541 1.00 46.12 238 ALA A CA 1
ATOM 1928 C C . ALA A 1 238 ? 3.151 4.600 62.233 1.00 46.12 238 ALA A C 1
ATOM 1930 O O . ALA A 1 238 ? 2.376 5.574 62.393 1.00 46.12 238 ALA A O 1
#